Protein AF-A0A2M8BTZ6-F1 (afdb_monomer_lite)

Secondary structure (DSSP, 8-state):
-----GGGGGSSEEEESS-EEEE-TTS-EEEEE-TT-EEEEEEEEE-TT--EEEEEEEEETTEEEEEEEEE-TTPPPSEEESS-TT-EEEEEEE-S-EEEESSTTS-SEEEEEPTTEEEEE-SSS-EEEESSS-TT-TT-EEEEE-TTTTHHHHTT--EEEEE-EEEEEETTEEEEE-SEEEEEEE-

Sequence (187 aa):
TGEVTGDWAQQCVATFTADTKINDVFDEYVFTAKSGQTFLLGEFRTNFEGLESVDLLYMTGAGPLDYPLELAAGASFPFTSNCTKDTSHAVLGVFKTTQVYSDEALKTKLCELPANLAVEASAQGFGYMMAGDNFMDPAAPYRIVFGNVFATECGAATEGFIRSSQVSITPNNFSSVIPIAWFSTPN

Foldseek 3Di:
DQADDDLLQVAKKWQAQAWAFFAAPVRHTQDTDHHRGMFAWFAWDQDPVRKIKIWTFRDDPQATDTTIDIDDHPDDDRTDIPFDRPDKFKKWAQQAFWFFAADQVRDHTQFIDHHGDIFTDDPDDWDKDFDDDDPPDLQTKIKTQQACRVCVTRNRDRITITRWHWDPSDPPDIDTHHSIDMGIHGD

Structure (mmCIF, N/CA/C/O backbone):
data_AF-A0A2M8BTZ6-F1
#
_entry.id   AF-A0A2M8BTZ6-F1
#
loop_
_atom_site.group_PDB
_atom_site.id
_atom_site.type_symbol
_atom_site.label_atom_id
_atom_site.label_alt_id
_atom_site.label_comp_id
_atom_site.label_asym_id
_atom_site.label_entity_id
_atom_site.label_seq_id
_atom_site.pdbx_PDB_ins_code
_atom_site.Cartn_x
_atom_site.Cartn_y
_atom_site.Cartn_z
_atom_site.occupancy
_atom_site.B_iso_or_equiv
_atom_site.auth_seq_id
_atom_site.auth_comp_id
_atom_site.auth_asym_id
_atom_site.auth_atom_id
_atom_site.pdbx_PDB_model_num
ATOM 1 N N . THR A 1 1 ? -12.449 -9.661 -0.474 1.00 67.75 1 THR A N 1
ATOM 2 C CA . THR A 1 1 ? -12.311 -9.075 0.873 1.00 67.75 1 THR A CA 1
ATOM 3 C C . THR A 1 1 ? -11.048 -8.233 0.854 1.00 67.75 1 THR A C 1
ATOM 5 O O . THR A 1 1 ? -10.171 -8.565 0.069 1.00 67.75 1 THR A O 1
ATOM 8 N N . GLY A 1 2 ? -10.978 -7.141 1.622 1.00 76.38 2 GLY A N 1
ATOM 9 C CA . GLY A 1 2 ? -9.789 -6.268 1.690 1.00 76.38 2 GLY A CA 1
ATOM 10 C C . GLY A 1 2 ? -8.726 -6.715 2.691 1.00 76.38 2 GLY A C 1
ATOM 11 O O . GLY A 1 2 ? -7.796 -5.969 2.974 1.00 76.38 2 GLY A O 1
ATOM 12 N N . GLU A 1 3 ? -8.921 -7.900 3.265 1.00 86.19 3 GLU A N 1
ATOM 13 C CA . GLU A 1 3 ? -8.083 -8.474 4.310 1.00 86.19 3 GLU A CA 1
ATOM 14 C C . GLU A 1 3 ? -6.728 -8.919 3.771 1.00 86.19 3 GLU A C 1
ATOM 16 O O . GLU A 1 3 ? -6.591 -9.307 2.606 1.00 86.19 3 GLU A O 1
ATOM 21 N N . VAL A 1 4 ? -5.743 -8.936 4.660 1.00 85.12 4 VAL A N 1
ATOM 22 C CA . VAL A 1 4 ? -4.408 -9.435 4.339 1.00 85.12 4 VAL A CA 1
ATOM 23 C C . VAL A 1 4 ? -4.308 -10.926 4.614 1.00 85.12 4 VAL A C 1
ATOM 25 O O . VAL A 1 4 ? -4.857 -11.451 5.579 1.00 85.12 4 VAL A O 1
ATOM 28 N N . THR A 1 5 ? -3.604 -11.628 3.732 1.00 79.94 5 THR A N 1
ATOM 29 C CA . THR A 1 5 ? -3.359 -13.071 3.825 1.00 79.94 5 THR A CA 1
ATOM 30 C C . THR A 1 5 ? -1.915 -13.369 3.426 1.00 79.94 5 THR A C 1
ATOM 32 O O . THR A 1 5 ? -1.252 -12.529 2.815 1.00 79.94 5 THR A O 1
ATOM 35 N N . GLY A 1 6 ? -1.419 -14.562 3.766 1.00 82.25 6 GLY A N 1
ATOM 36 C CA . GLY A 1 6 ? -0.069 -14.992 3.391 1.00 82.25 6 GLY A CA 1
ATOM 37 C C . GLY A 1 6 ? 1.024 -14.111 4.002 1.00 82.25 6 GLY A C 1
ATOM 38 O O . GLY A 1 6 ? 0.962 -13.785 5.187 1.00 82.25 6 GLY A O 1
ATOM 39 N N . ASP A 1 7 ? 2.010 -13.726 3.190 1.00 80.19 7 ASP A N 1
ATOM 40 C CA . ASP A 1 7 ? 3.210 -13.003 3.639 1.00 80.19 7 ASP A CA 1
ATOM 41 C C . ASP A 1 7 ? 2.894 -11.608 4.205 1.00 80.19 7 ASP A C 1
ATOM 43 O O . ASP A 1 7 ? 3.543 -11.157 5.147 1.00 80.19 7 ASP A O 1
ATOM 47 N N . TRP A 1 8 ? 1.836 -10.951 3.713 1.00 85.06 8 TRP A N 1
ATOM 48 C CA . TRP A 1 8 ? 1.389 -9.653 4.233 1.00 85.06 8 TRP A CA 1
ATOM 49 C C . TRP A 1 8 ? 0.857 -9.730 5.665 1.00 85.06 8 TRP A C 1
ATOM 51 O O . TRP A 1 8 ? 0.934 -8.749 6.394 1.00 85.06 8 TRP A O 1
ATOM 61 N N . ALA A 1 9 ? 0.364 -10.892 6.102 1.00 81.75 9 ALA A N 1
ATOM 62 C CA . ALA A 1 9 ? -0.098 -11.075 7.478 1.00 81.75 9 ALA A CA 1
ATOM 63 C C . ALA A 1 9 ? 1.056 -11.136 8.500 1.00 81.75 9 ALA A C 1
ATOM 65 O O . ALA A 1 9 ? 0.799 -11.102 9.700 1.00 81.75 9 ALA A O 1
ATOM 66 N N . GLN A 1 10 ? 2.310 -11.246 8.039 1.00 81.12 10 GLN A N 1
ATOM 67 C CA . GLN A 1 10 ? 3.506 -11.193 8.891 1.00 81.12 10 GLN A CA 1
ATOM 68 C C . GLN A 1 10 ? 4.037 -9.766 9.085 1.00 81.12 10 GLN A C 1
ATOM 70 O O . GLN A 1 10 ? 4.923 -9.555 9.908 1.00 81.12 10 GLN A O 1
ATOM 75 N N . GLN A 1 11 ? 3.522 -8.803 8.318 1.00 87.88 11 GLN A N 1
ATOM 76 C CA . GLN A 1 11 ? 3.863 -7.389 8.449 1.00 87.88 11 GLN A CA 1
ATOM 77 C C . GLN A 1 11 ? 3.072 -6.749 9.596 1.00 87.88 11 GLN A C 1
ATOM 79 O O . GLN A 1 11 ? 2.390 -7.436 10.367 1.00 87.88 11 GLN A O 1
ATOM 84 N N . CYS A 1 12 ? 3.142 -5.422 9.707 1.00 91.31 12 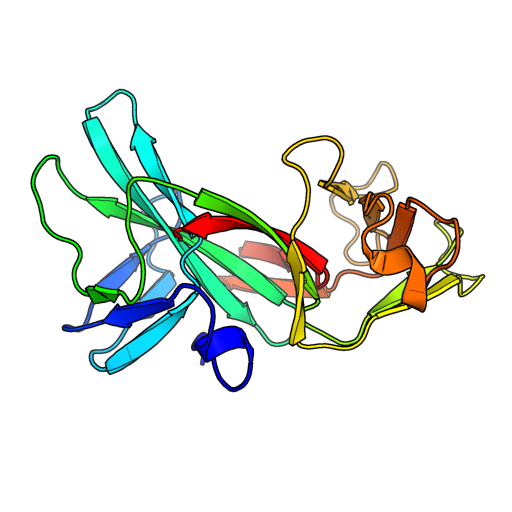CYS A N 1
ATOM 85 C CA . CYS A 1 12 ? 2.333 -4.723 10.682 1.00 91.31 12 CYS A CA 1
ATOM 86 C C . CYS A 1 12 ? 0.849 -4.764 10.326 1.00 91.31 12 CYS A C 1
ATOM 88 O O . CYS A 1 12 ? 0.430 -4.282 9.271 1.00 91.31 12 CYS A O 1
ATOM 90 N N . VAL A 1 13 ? 0.042 -5.322 11.224 1.00 94.19 13 VAL A N 1
ATOM 91 C CA . VAL A 1 13 ? -1.383 -5.522 10.987 1.00 94.19 13 VAL A CA 1
ATOM 92 C C . VAL A 1 13 ? -2.245 -5.102 12.169 1.00 94.19 13 VAL A C 1
ATOM 94 O O . VAL A 1 13 ? -1.825 -5.111 13.327 1.00 94.19 13 VAL A O 1
ATOM 97 N N . ALA A 1 14 ? -3.495 -4.771 11.867 1.00 94.94 14 ALA A N 1
ATOM 98 C CA . ALA A 1 14 ? -4.573 -4.554 12.817 1.00 94.94 14 ALA A CA 1
ATOM 99 C C . ALA A 1 14 ? -5.593 -5.677 12.688 1.00 94.94 14 ALA A C 1
ATOM 101 O O . ALA A 1 14 ? -6.130 -5.893 11.606 1.00 94.94 14 ALA A O 1
ATOM 102 N N . THR A 1 15 ? -5.896 -6.354 13.794 1.00 96.19 15 THR A N 1
ATOM 103 C CA . THR A 1 15 ? -7.011 -7.300 13.890 1.00 96.19 15 THR A CA 1
ATOM 104 C C . THR A 1 15 ? -8.160 -6.645 14.640 1.00 96.19 15 THR A C 1
ATOM 106 O O . THR A 1 15 ? -8.057 -6.367 15.837 1.00 96.19 15 THR A O 1
ATOM 109 N N . PHE A 1 16 ? -9.258 -6.379 13.938 1.00 96.31 16 PHE A N 1
ATOM 110 C CA . PHE A 1 16 ? -10.399 -5.660 14.498 1.00 96.31 16 PHE A CA 1
ATOM 111 C C . PHE A 1 16 ? -11.087 -6.470 15.592 1.00 96.31 16 PHE A C 1
ATOM 113 O O . PHE A 1 16 ? -11.360 -7.658 15.432 1.00 96.31 16 PHE A O 1
ATOM 120 N N . THR A 1 17 ? -11.395 -5.825 16.713 1.00 97.06 17 THR A N 1
ATOM 121 C CA . THR A 1 17 ? -12.070 -6.473 17.848 1.00 97.06 17 THR A CA 1
ATOM 122 C C . THR A 1 17 ? -13.585 -6.300 17.788 1.00 97.06 17 THR A C 1
ATOM 124 O O . THR A 1 17 ? -14.318 -7.102 18.368 1.00 97.06 17 THR A O 1
ATOM 127 N N . ALA A 1 18 ? -14.073 -5.325 17.019 1.00 94.94 18 ALA A N 1
ATOM 128 C CA . ALA A 1 18 ? -15.488 -5.063 16.793 1.00 94.94 18 ALA A CA 1
ATOM 129 C C . ALA A 1 18 ? -15.752 -4.598 15.355 1.00 94.94 18 ALA A C 1
ATOM 131 O O . ALA A 1 18 ? -14.859 -4.076 14.684 1.00 94.94 18 ALA A O 1
ATOM 132 N N . ASP A 1 19 ? -17.001 -4.751 14.912 1.00 96.25 19 ASP A N 1
ATOM 133 C CA . ASP A 1 19 ? -17.452 -4.220 13.629 1.00 96.25 19 ASP A CA 1
ATOM 134 C C . ASP A 1 19 ? -17.295 -2.694 13.620 1.00 96.25 19 ASP A C 1
ATOM 136 O O . ASP A 1 19 ? -17.938 -1.982 14.392 1.00 96.25 19 ASP A O 1
ATOM 140 N N . THR A 1 20 ? -16.428 -2.198 12.742 1.00 95.38 20 THR A N 1
ATOM 141 C CA . THR A 1 20 ? -16.049 -0.789 12.660 1.00 95.38 20 THR A CA 1
ATOM 142 C C . THR A 1 20 ? -16.345 -0.259 11.268 1.00 95.38 20 THR A C 1
ATOM 144 O O . THR A 1 20 ? -15.962 -0.849 10.257 1.00 95.38 20 THR A O 1
ATOM 147 N N . LYS A 1 21 ? -17.056 0.865 11.209 1.00 94.25 21 LYS A N 1
ATOM 148 C CA . LYS 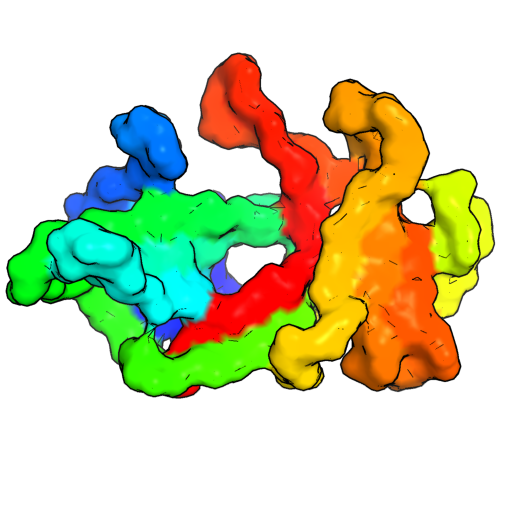A 1 21 ? -17.320 1.580 9.963 1.00 94.25 21 LYS A CA 1
ATOM 149 C C . LYS A 1 21 ? -16.042 2.300 9.527 1.00 94.25 21 LYS A C 1
ATOM 151 O O . LYS A 1 21 ? -15.501 3.071 10.310 1.00 94.25 21 LYS A O 1
ATOM 156 N N . ILE A 1 22 ? -15.595 2.050 8.301 1.00 92.19 22 ILE A N 1
ATOM 157 C CA . ILE A 1 22 ? -14.466 2.744 7.684 1.00 92.19 22 ILE A CA 1
ATOM 158 C C . ILE A 1 22 ? -15.012 3.721 6.649 1.00 92.19 22 ILE A C 1
ATOM 160 O O . ILE A 1 22 ? -15.820 3.346 5.787 1.00 92.19 22 ILE A O 1
ATOM 164 N N . ASN A 1 23 ? -14.575 4.968 6.773 1.00 89.94 23 ASN A N 1
ATOM 165 C CA . ASN A 1 23 ? -14.930 6.053 5.877 1.00 89.94 23 ASN A CA 1
ATOM 166 C C . ASN A 1 23 ? -13.695 6.481 5.069 1.00 89.94 23 ASN A C 1
ATOM 168 O O . ASN A 1 23 ? -12.571 6.105 5.400 1.00 89.94 23 ASN A O 1
ATOM 172 N N . ASP A 1 24 ? -13.903 7.227 3.991 1.00 84.31 24 ASP A N 1
ATOM 173 C CA . ASP A 1 24 ? -12.812 7.868 3.262 1.00 84.31 24 ASP A CA 1
ATOM 174 C C . ASP A 1 24 ? -12.440 9.229 3.878 1.00 84.31 24 ASP A C 1
ATOM 176 O O . ASP A 1 24 ? -12.980 9.653 4.901 1.00 84.31 24 ASP A O 1
ATOM 180 N N . VAL A 1 25 ? -11.507 9.934 3.234 1.00 81.19 25 VAL A N 1
ATOM 181 C CA . VAL A 1 25 ? -11.045 11.272 3.649 1.00 81.19 25 VAL A CA 1
ATOM 182 C C . VAL A 1 25 ? -12.141 12.350 3.621 1.00 81.19 25 VAL A C 1
ATOM 184 O O . VAL A 1 25 ? -11.914 13.455 4.108 1.00 81.19 25 VAL A O 1
ATOM 187 N N . PHE A 1 26 ? -13.311 12.060 3.045 1.00 84.38 26 PHE A N 1
ATOM 188 C CA . PHE A 1 26 ? -14.477 12.943 3.005 1.00 84.38 26 PHE A CA 1
ATOM 189 C C . PHE A 1 26 ? -15.583 12.499 3.977 1.00 84.38 26 PHE A C 1
ATOM 191 O O . PHE A 1 26 ? -16.698 13.015 3.908 1.00 84.38 26 PHE A O 1
ATOM 198 N N . ASP A 1 27 ? -15.276 11.570 4.891 1.00 84.19 27 ASP A N 1
ATOM 199 C CA . ASP A 1 27 ? -16.209 10.956 5.845 1.00 84.19 27 ASP A CA 1
ATOM 200 C C . ASP A 1 27 ? -17.356 10.165 5.173 1.00 84.19 27 ASP A C 1
ATOM 202 O O . ASP A 1 27 ? -18.376 9.832 5.789 1.00 84.19 27 ASP A O 1
ATOM 206 N N . GLU A 1 28 ? -17.193 9.796 3.897 1.00 88.38 28 GLU A N 1
ATOM 207 C CA . GLU A 1 28 ? -18.151 8.943 3.202 1.00 88.38 28 GLU A CA 1
ATOM 208 C C . GLU A 1 28 ? -17.924 7.475 3.557 1.00 88.38 28 GLU A C 1
ATOM 210 O O . GLU A 1 28 ? -16.797 6.993 3.641 1.00 88.38 28 GLU A O 1
ATOM 215 N N . TYR A 1 29 ? -19.013 6.728 3.755 1.00 89.88 29 TYR A N 1
ATOM 216 C CA . TYR A 1 29 ? -18.922 5.298 4.046 1.00 89.88 29 TYR A CA 1
ATOM 217 C C . TYR A 1 29 ? -18.285 4.529 2.889 1.00 89.88 29 TYR A C 1
ATOM 219 O O . TYR A 1 29 ? -18.810 4.555 1.776 1.00 89.88 29 TYR A O 1
ATOM 227 N N . VAL A 1 30 ? -17.252 3.743 3.192 1.00 88.94 30 VAL A N 1
ATOM 228 C CA . VAL A 1 30 ? -16.619 2.848 2.218 1.00 88.94 30 VAL A CA 1
ATOM 229 C C . VAL A 1 30 ? -16.974 1.395 2.513 1.00 88.94 30 VAL A C 1
ATOM 231 O O . VAL A 1 30 ? -17.539 0.701 1.668 1.00 88.94 30 VAL A O 1
ATOM 234 N N . PHE A 1 31 ? -16.647 0.910 3.715 1.00 91.31 31 PHE A N 1
ATOM 235 C CA . PHE A 1 31 ? -16.885 -0.480 4.103 1.00 91.31 31 PHE A CA 1
ATOM 236 C C . PHE A 1 31 ? -16.957 -0.657 5.624 1.00 91.31 31 PHE A C 1
ATOM 238 O O . PHE A 1 31 ? -16.725 0.265 6.402 1.00 91.31 31 PHE A O 1
ATOM 245 N N . THR A 1 32 ? -17.293 -1.870 6.064 1.00 93.75 32 THR A N 1
ATOM 246 C CA . THR A 1 32 ? -17.245 -2.262 7.479 1.00 93.75 32 THR A CA 1
ATOM 247 C C . THR A 1 32 ? -16.136 -3.285 7.686 1.00 93.75 32 THR A C 1
ATOM 249 O O . THR A 1 32 ? -16.207 -4.378 7.119 1.00 93.75 32 THR A O 1
ATOM 252 N N . ALA A 1 33 ? -15.138 -2.941 8.500 1.00 94.69 33 ALA A N 1
ATOM 253 C CA . ALA A 1 33 ? -14.157 -3.883 9.021 1.00 94.69 33 ALA A CA 1
ATOM 254 C C . ALA A 1 33 ? -14.834 -4.718 10.111 1.00 94.69 33 ALA A C 1
ATOM 256 O O . ALA A 1 33 ? -15.221 -4.191 11.152 1.00 94.69 33 ALA A O 1
ATOM 257 N N . LYS A 1 34 ? -15.056 -6.003 9.846 1.00 95.94 34 LYS A N 1
ATOM 258 C CA . LYS A 1 34 ? -15.728 -6.908 10.780 1.00 95.94 34 LYS A CA 1
ATOM 259 C C . LYS A 1 34 ? -14.779 -7.362 11.881 1.00 95.94 34 LYS A C 1
ATOM 261 O O . LYS A 1 34 ? -13.577 -7.495 11.657 1.00 95.94 34 LYS A O 1
ATOM 266 N N . SER A 1 35 ? -15.340 -7.683 13.043 1.00 96.62 35 SER A N 1
ATOM 267 C CA . SER A 1 35 ? -14.591 -8.324 14.126 1.00 96.62 35 SER A CA 1
ATOM 268 C C . SER A 1 35 ? -13.855 -9.577 13.621 1.00 96.62 35 SER A C 1
ATOM 270 O O . SER A 1 35 ? -14.427 -10.411 12.914 1.00 96.62 35 SER A O 1
ATOM 272 N N . GLY A 1 36 ? -12.572 -9.686 13.962 1.00 95.12 36 GLY A N 1
ATOM 273 C CA . GLY A 1 36 ? -11.657 -10.744 13.539 1.00 95.12 36 GLY A CA 1
ATOM 274 C C . GLY A 1 36 ? -10.955 -10.511 12.198 1.00 95.12 36 GLY A C 1
ATOM 275 O O . GLY A 1 36 ? -10.035 -11.262 11.890 1.00 95.12 36 GLY A O 1
ATOM 276 N N . GLN A 1 37 ? -11.340 -9.501 11.407 1.00 95.00 37 GLN A N 1
ATOM 277 C CA . GLN A 1 37 ? -10.652 -9.199 10.149 1.00 95.00 37 GLN A CA 1
ATOM 278 C C . GLN A 1 37 ? -9.317 -8.501 10.397 1.00 95.00 37 GLN A C 1
ATOM 280 O O . GLN A 1 37 ? -9.199 -7.660 11.294 1.00 95.00 37 GLN A O 1
ATOM 285 N N . THR A 1 38 ? -8.339 -8.826 9.553 1.00 94.94 38 THR A N 1
ATOM 286 C CA . THR A 1 38 ? -6.977 -8.307 9.647 1.00 94.94 38 THR A CA 1
ATOM 287 C C . THR A 1 38 ? -6.630 -7.451 8.431 1.00 94.94 38 THR A C 1
ATOM 289 O O . THR A 1 38 ? -6.842 -7.869 7.291 1.00 94.94 38 THR A O 1
ATOM 292 N N . PHE A 1 39 ? -6.069 -6.268 8.674 1.00 94.62 39 PHE A N 1
ATOM 293 C CA . PHE A 1 39 ? -5.653 -5.304 7.651 1.00 94.62 39 PHE A CA 1
ATOM 294 C C . PHE A 1 39 ? -4.217 -4.851 7.904 1.00 94.62 39 PHE A C 1
ATOM 296 O O . PHE A 1 39 ? -3.783 -4.823 9.053 1.00 94.62 39 PHE A O 1
ATOM 303 N N . LEU A 1 40 ? -3.494 -4.492 6.844 1.00 93.25 40 LEU A N 1
ATOM 304 C CA . LEU A 1 40 ? -2.166 -3.889 6.952 1.00 93.25 40 LEU A CA 1
ATOM 305 C C . LEU A 1 40 ? -2.310 -2.485 7.542 1.00 93.25 40 LEU A C 1
ATOM 307 O O . LEU A 1 40 ? -3.214 -1.739 7.154 1.00 93.25 40 LEU A O 1
ATOM 311 N N . LEU A 1 41 ? -1.419 -2.143 8.467 1.00 93.38 41 LEU A N 1
ATOM 312 C CA . LEU A 1 41 ? -1.336 -0.803 9.028 1.00 93.38 41 LEU A CA 1
ATOM 313 C C . LEU A 1 41 ? -0.281 0.013 8.292 1.00 93.38 41 LEU A C 1
ATOM 315 O O . LEU A 1 41 ? 0.863 -0.409 8.136 1.00 93.38 41 LEU A O 1
ATOM 319 N N . GLY A 1 42 ? -0.688 1.201 7.876 1.00 90.00 42 GLY A N 1
ATOM 320 C CA . GLY A 1 42 ? 0.204 2.287 7.538 1.00 90.00 42 GLY A CA 1
ATOM 321 C C . GLY A 1 42 ? 0.577 3.098 8.778 1.00 90.00 42 GLY A C 1
ATOM 322 O O . GLY A 1 42 ? 0.450 2.661 9.924 1.00 90.00 42 GLY A O 1
ATOM 323 N N . GLU A 1 43 ? 1.050 4.311 8.542 1.00 87.25 43 GLU A N 1
ATOM 324 C CA . GLU A 1 43 ? 1.626 5.169 9.567 1.00 87.25 43 GLU A CA 1
ATOM 325 C C . GLU A 1 43 ? 0.583 5.649 10.582 1.00 87.25 43 GLU A C 1
ATOM 327 O O . GLU A 1 43 ? -0.503 6.098 10.212 1.00 87.25 43 GLU A O 1
ATOM 332 N N . PHE A 1 44 ? 0.949 5.630 11.867 1.00 88.94 44 PHE A N 1
ATOM 333 C CA . PHE A 1 44 ? 0.217 6.372 12.886 1.00 88.94 44 PHE A CA 1
ATOM 334 C C . PHE A 1 44 ? 0.599 7.850 12.837 1.00 88.94 44 PHE A C 1
ATOM 336 O O . PHE A 1 44 ? 1.777 8.200 12.900 1.00 88.94 44 PHE A O 1
ATOM 343 N N . ARG A 1 45 ? -0.400 8.728 12.790 1.00 87.75 45 ARG A N 1
ATOM 344 C CA . ARG A 1 45 ? -0.213 10.179 12.777 1.00 87.75 45 ARG A CA 1
ATOM 345 C C . ARG A 1 45 ? -1.025 10.827 13.889 1.00 87.75 45 ARG A C 1
ATOM 347 O O . ARG A 1 45 ? -2.058 10.319 14.318 1.00 87.75 45 ARG A O 1
ATOM 354 N N . THR A 1 46 ? -0.558 11.984 14.336 1.00 86.94 46 THR A N 1
ATOM 355 C CA . THR A 1 46 ? -1.360 12.906 15.140 1.00 86.94 46 THR A CA 1
ATOM 356 C C . THR A 1 46 ? -1.511 14.185 14.338 1.00 86.94 46 THR A C 1
ATOM 358 O O . THR A 1 46 ? -0.511 14.798 13.960 1.00 86.94 46 THR A O 1
ATOM 361 N N . ASN A 1 47 ? -2.747 14.571 14.032 1.00 82.88 47 ASN A N 1
ATOM 362 C CA . ASN A 1 47 ? -2.995 15.796 13.279 1.00 82.88 47 ASN A CA 1
ATOM 363 C C . ASN A 1 47 ? -2.868 17.043 14.183 1.00 82.88 47 ASN A C 1
ATOM 365 O O . ASN A 1 47 ? -2.708 16.946 15.402 1.00 82.88 47 ASN A O 1
ATOM 369 N N . PHE A 1 48 ? -2.942 18.239 13.592 1.00 78.69 48 PHE A N 1
ATOM 370 C CA . PHE A 1 48 ? -2.814 19.504 14.333 1.00 78.69 48 PHE A CA 1
ATOM 371 C C . PHE A 1 48 ? -3.917 19.732 15.381 1.00 78.69 48 PHE A C 1
ATOM 373 O O . PHE A 1 48 ? -3.737 20.544 16.286 1.00 78.69 48 PHE A O 1
ATOM 380 N N . GLU A 1 49 ? -5.038 19.019 15.275 1.00 82.38 49 GLU A N 1
ATOM 381 C CA . GLU A 1 49 ? -6.160 19.061 16.218 1.00 82.38 49 GLU A CA 1
ATOM 382 C C . GLU A 1 49 ? -6.004 18.040 17.359 1.00 82.38 49 GLU A C 1
ATOM 384 O O . GLU A 1 49 ? -6.848 17.962 18.251 1.00 82.38 49 GLU A O 1
ATOM 389 N N . GLY A 1 50 ? -4.912 17.267 17.359 1.00 83.12 50 GLY A N 1
ATOM 390 C CA . GLY A 1 50 ? -4.644 16.227 18.348 1.00 83.12 50 GLY A CA 1
ATOM 391 C C . GLY A 1 50 ? -5.425 14.933 18.116 1.00 83.12 50 GLY A C 1
ATOM 392 O O . GLY A 1 50 ? -5.400 14.064 18.987 1.00 83.12 50 GLY A O 1
ATOM 393 N N . LEU A 1 51 ? -6.111 14.791 16.975 1.00 86.44 51 LEU A N 1
ATOM 394 C CA . LEU A 1 51 ? -6.726 13.524 16.587 1.00 86.44 51 LEU A CA 1
ATOM 395 C C . LEU A 1 51 ? -5.634 12.530 16.218 1.00 86.44 51 LEU A C 1
ATOM 397 O O . LEU A 1 51 ? -4.651 12.877 15.556 1.00 86.44 51 LEU A O 1
ATOM 401 N N . GLU A 1 52 ? -5.824 11.293 16.653 1.00 90.19 52 GLU A N 1
ATOM 402 C CA . GLU A 1 52 ? -4.951 10.191 16.279 1.00 90.19 52 GLU A CA 1
ATOM 403 C C . GLU A 1 52 ? -5.517 9.520 15.038 1.00 90.19 52 GLU A C 1
ATOM 405 O O . GLU A 1 52 ? -6.711 9.236 14.978 1.00 90.19 52 GLU A O 1
ATOM 410 N N . SER A 1 53 ? -4.670 9.246 14.055 1.00 90.56 53 SER A N 1
ATOM 411 C CA . SER A 1 53 ? -5.059 8.520 12.856 1.00 90.56 53 SER A CA 1
ATOM 412 C C . SER A 1 53 ? -4.077 7.405 12.542 1.00 90.56 53 SER A C 1
ATOM 414 O O . SER A 1 53 ? -2.915 7.439 12.949 1.00 90.56 53 SER A O 1
ATOM 416 N N . VAL A 1 54 ? -4.568 6.389 11.845 1.00 91.75 54 VAL A N 1
ATOM 417 C CA . VAL A 1 54 ? -3.748 5.338 11.246 1.00 91.75 54 VAL A CA 1
ATOM 418 C C . VAL A 1 54 ? -4.302 5.013 9.870 1.00 91.75 54 VAL A C 1
ATOM 420 O O . VAL A 1 54 ? -5.518 4.913 9.707 1.00 91.75 54 VAL 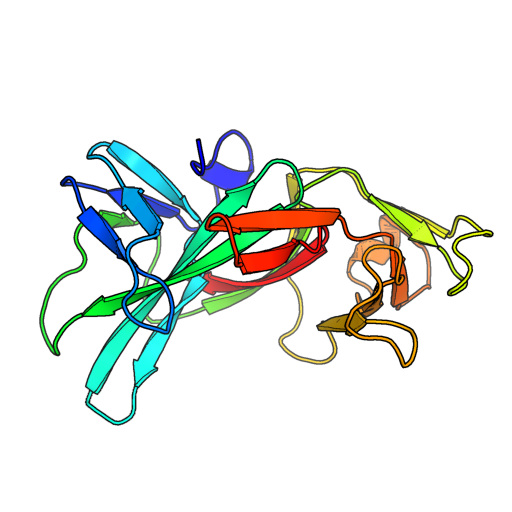A O 1
ATOM 423 N N . ASP A 1 55 ? -3.427 4.848 8.886 1.00 91.94 55 ASP A N 1
ATOM 424 C CA . ASP A 1 55 ? -3.846 4.424 7.552 1.00 91.94 55 ASP A CA 1
ATOM 425 C C . ASP A 1 55 ? -4.102 2.904 7.554 1.00 91.94 55 ASP A C 1
ATOM 427 O O . ASP A 1 55 ? -3.278 2.116 8.016 1.00 91.94 55 ASP A O 1
ATOM 431 N N . LEU A 1 56 ? -5.260 2.469 7.059 1.00 93.44 56 LEU A N 1
ATOM 432 C CA . LEU A 1 56 ? -5.572 1.065 6.796 1.00 93.44 56 LEU A CA 1
ATOM 433 C C . LEU A 1 56 ? -5.341 0.784 5.314 1.00 93.44 56 LEU A C 1
ATOM 435 O O . LEU A 1 56 ? -6.017 1.364 4.464 1.00 93.44 56 LEU A O 1
ATOM 439 N N . LEU A 1 57 ? -4.443 -0.147 4.999 1.00 91.81 57 LEU A N 1
ATOM 440 C CA . LEU A 1 57 ? -4.212 -0.583 3.624 1.00 91.81 57 LEU A CA 1
ATOM 441 C C . LEU A 1 57 ? -5.235 -1.669 3.266 1.00 91.81 57 LEU A C 1
ATOM 443 O O . LEU A 1 57 ? -5.106 -2.837 3.645 1.00 91.81 57 LEU A O 1
ATOM 447 N N . TYR A 1 58 ? -6.270 -1.281 2.526 1.00 90.00 58 TYR A N 1
ATOM 448 C CA . TYR A 1 58 ? -7.294 -2.182 2.012 1.00 90.00 58 TYR A CA 1
ATOM 449 C C . TYR A 1 58 ? -6.804 -2.889 0.750 1.00 90.00 58 TYR A C 1
ATOM 451 O O . TYR A 1 58 ? -6.604 -2.276 -0.300 1.00 90.00 58 TYR A O 1
ATOM 459 N N . MET A 1 59 ? -6.662 -4.209 0.825 1.00 87.38 59 MET A N 1
ATOM 460 C CA . MET A 1 59 ? -6.105 -5.006 -0.262 1.00 87.38 59 MET A CA 1
ATOM 461 C C . MET A 1 59 ? -7.108 -5.231 -1.397 1.00 87.38 59 MET A C 1
ATOM 463 O O . MET A 1 59 ? -8.116 -5.920 -1.242 1.00 87.38 59 MET A O 1
ATOM 467 N N . THR A 1 60 ? -6.811 -4.711 -2.586 1.00 85.06 60 THR A N 1
ATOM 468 C CA . THR A 1 60 ? -7.544 -5.049 -3.815 1.00 85.06 60 THR A CA 1
ATOM 469 C C . THR A 1 60 ? -6.732 -6.013 -4.681 1.00 85.06 60 THR A C 1
ATOM 471 O O . THR A 1 60 ? -5.525 -6.169 -4.512 1.00 85.06 60 THR A O 1
ATOM 474 N N . GLY A 1 61 ? -7.366 -6.624 -5.688 1.00 78.12 61 GLY A N 1
ATOM 475 C CA . GLY A 1 61 ? -6.654 -7.451 -6.673 1.00 78.12 61 GLY A CA 1
ATOM 476 C C . GLY A 1 61 ? -5.662 -6.679 -7.561 1.00 78.12 61 GLY A C 1
ATOM 477 O O . GLY A 1 61 ? -4.941 -7.299 -8.345 1.00 78.12 61 GLY A O 1
ATOM 478 N N . ALA A 1 62 ? -5.644 -5.345 -7.484 1.00 79.44 62 ALA A N 1
ATOM 479 C CA . ALA A 1 62 ? -4.713 -4.484 -8.207 1.00 79.44 62 ALA A CA 1
ATOM 480 C C . ALA A 1 62 ? -3.604 -3.892 -7.316 1.00 79.44 62 ALA A C 1
ATOM 482 O O . ALA A 1 62 ? -2.604 -3.436 -7.859 1.00 79.44 62 ALA A O 1
ATOM 483 N N . GLY A 1 63 ? -3.758 -3.926 -5.987 1.00 83.06 63 GLY A N 1
ATOM 484 C CA . GLY A 1 63 ? -2.887 -3.262 -5.007 1.00 83.06 63 GLY A CA 1
ATOM 485 C C . GLY A 1 63 ? -3.684 -2.641 -3.848 1.00 83.06 63 GLY A C 1
ATOM 486 O O . GLY A 1 63 ? -4.908 -2.821 -3.792 1.00 83.06 63 GLY A O 1
ATOM 487 N N . PRO A 1 64 ? -3.026 -1.953 -2.904 1.00 88.25 64 PRO A N 1
ATOM 488 C CA . PRO A 1 64 ? -3.677 -1.397 -1.728 1.00 88.25 64 PRO A CA 1
ATOM 489 C C . PRO A 1 64 ? -4.397 -0.084 -2.050 1.00 88.25 64 PRO A C 1
ATOM 491 O O . PRO A 1 64 ? -4.014 0.657 -2.957 1.00 88.25 64 PRO A O 1
ATOM 494 N N . LEU A 1 65 ? -5.441 0.193 -1.278 1.00 88.31 65 LEU A N 1
ATOM 495 C CA . LEU A 1 65 ? -6.046 1.511 -1.136 1.00 88.31 65 LEU A CA 1
ATOM 496 C C . LEU A 1 65 ? -5.899 1.954 0.315 1.00 88.31 65 LEU A C 1
ATOM 498 O O . LEU A 1 65 ? -6.201 1.173 1.216 1.00 88.31 65 LEU A O 1
ATOM 502 N N . ASP A 1 66 ? -5.487 3.197 0.522 1.00 89.31 66 ASP A N 1
ATOM 503 C CA . ASP A 1 66 ? -5.296 3.751 1.858 1.00 89.31 66 ASP A CA 1
ATOM 504 C C . ASP A 1 66 ? -6.600 4.375 2.360 1.00 89.31 66 ASP A C 1
ATOM 506 O O . ASP A 1 66 ? -7.189 5.233 1.695 1.00 89.31 66 ASP A O 1
ATOM 510 N N . TYR A 1 67 ? -7.049 3.948 3.539 1.00 90.69 67 TYR A N 1
ATOM 511 C CA . TYR A 1 67 ? -8.197 4.532 4.228 1.00 90.69 67 TYR A CA 1
ATOM 512 C C . TYR A 1 67 ? -7.803 4.956 5.640 1.00 90.69 67 TYR A C 1
ATOM 514 O O . TYR A 1 67 ? -7.461 4.088 6.447 1.00 90.69 67 TYR A O 1
ATOM 522 N N . PRO A 1 68 ? -7.866 6.253 5.977 1.00 90.56 68 PRO A N 1
ATOM 523 C CA . PRO A 1 68 ? -7.547 6.694 7.322 1.00 90.56 68 PRO A CA 1
ATOM 524 C C . PRO A 1 68 ? -8.627 6.232 8.303 1.00 90.56 68 PRO A C 1
ATOM 526 O O . PRO A 1 68 ? -9.827 6.340 8.047 1.00 90.56 68 PRO A O 1
ATOM 529 N N . LEU A 1 69 ? -8.198 5.753 9.464 1.00 91.69 69 LEU A N 1
ATOM 530 C CA . LEU A 1 69 ? -9.047 5.568 10.630 1.00 91.69 69 LEU A CA 1
ATOM 531 C C . LEU A 1 69 ? -8.675 6.624 11.665 1.00 91.69 69 LEU A C 1
ATOM 533 O O . LEU A 1 69 ? -7.651 6.504 12.338 1.00 91.69 69 LEU A O 1
ATOM 537 N N . GLU A 1 70 ? -9.507 7.654 11.777 1.00 90.69 70 GLU A N 1
ATOM 538 C CA . GLU A 1 70 ? -9.313 8.756 12.717 1.00 90.69 70 GLU A CA 1
ATOM 539 C C . GLU A 1 70 ? -10.081 8.533 14.022 1.00 90.69 70 GLU A C 1
ATOM 541 O O . GLU A 1 70 ? -11.199 8.013 14.043 1.00 90.69 70 GLU A O 1
ATOM 546 N N . LEU A 1 71 ? -9.478 8.963 15.126 1.00 88.06 71 LEU A N 1
ATOM 547 C CA . LEU A 1 71 ? -10.028 8.871 16.466 1.00 88.06 71 LEU A CA 1
ATOM 548 C C . LEU A 1 71 ? -9.896 10.195 17.208 1.00 88.06 71 LEU A C 1
ATOM 550 O O . LEU A 1 71 ? -8.905 10.917 17.095 1.00 88.06 71 LEU A O 1
ATOM 554 N N . ALA A 1 72 ? -10.889 10.459 18.055 1.00 86.12 72 ALA A N 1
ATOM 555 C CA . ALA A 1 72 ? -10.807 11.522 19.043 1.00 86.12 72 ALA A CA 1
ATOM 556 C C . ALA A 1 72 ? -9.584 11.333 19.956 1.00 86.12 72 ALA A C 1
ATOM 558 O O . ALA A 1 72 ? -9.221 10.207 20.306 1.00 86.12 72 ALA A O 1
ATOM 559 N N . ALA A 1 73 ? -8.988 12.445 20.391 1.00 82.31 73 ALA A N 1
ATOM 560 C CA . ALA A 1 73 ? -7.838 12.431 21.289 1.00 82.31 73 ALA A CA 1
ATOM 561 C C . ALA A 1 73 ? -8.113 11.579 22.546 1.00 82.31 73 ALA A C 1
ATOM 563 O O . ALA A 1 73 ? -9.092 11.799 23.264 1.00 82.31 73 ALA A O 1
ATOM 564 N N . GLY A 1 74 ? -7.240 10.604 22.813 1.00 80.88 74 GLY A N 1
ATOM 565 C CA . GLY A 1 74 ? -7.340 9.702 23.966 1.00 80.88 74 GLY A CA 1
ATOM 566 C C . GLY A 1 74 ? -8.316 8.530 23.808 1.00 80.88 74 GLY A C 1
ATOM 567 O O . GLY A 1 74 ? -8.442 7.729 24.737 1.00 80.88 74 GLY A O 1
ATOM 568 N N . ALA A 1 75 ? -8.993 8.392 22.664 1.00 89.19 75 ALA A N 1
ATOM 569 C CA . ALA A 1 75 ? -9.733 7.176 22.344 1.00 89.19 75 ALA A CA 1
ATOM 570 C C . ALA A 1 75 ? -8.773 6.031 21.974 1.00 89.19 75 ALA A C 1
ATOM 572 O O . ALA A 1 75 ? -7.646 6.249 21.538 1.00 89.19 75 ALA A O 1
ATOM 573 N N . SER A 1 76 ? -9.216 4.789 22.168 1.00 90.62 76 SER A N 1
ATOM 574 C CA . SER A 1 76 ? -8.451 3.599 21.779 1.00 90.62 76 SER A CA 1
ATOM 575 C C . SER A 1 76 ? -8.900 3.085 20.416 1.00 90.62 76 SER A C 1
ATOM 577 O O . SER A 1 76 ? -10.095 3.092 20.115 1.00 90.62 76 SER A O 1
ATOM 579 N N . PHE A 1 77 ? -7.953 2.585 19.622 1.00 92.25 77 PHE A N 1
ATOM 580 C CA . PHE A 1 77 ? -8.264 1.938 18.350 1.00 92.25 77 PHE A CA 1
ATOM 581 C C . PHE A 1 77 ? -9.115 0.670 18.538 1.00 92.25 77 PHE A C 1
ATOM 583 O O . PHE A 1 77 ? -8.891 -0.087 19.486 1.00 92.25 77 PHE A O 1
ATOM 590 N N . PRO A 1 78 ? -10.083 0.400 17.637 1.00 95.00 78 PRO A N 1
ATOM 591 C CA . PRO A 1 78 ? -10.984 -0.753 17.717 1.00 95.00 78 PRO A CA 1
ATOM 592 C C . PRO A 1 78 ? -10.339 -2.051 17.191 1.00 95.00 78 PRO A C 1
ATOM 594 O O . PRO A 1 78 ? -11.001 -2.911 16.607 1.00 95.00 78 PRO A O 1
ATOM 597 N N . PHE A 1 79 ? -9.030 -2.204 17.382 1.00 95.62 79 PHE A N 1
ATOM 598 C CA . PHE A 1 79 ? -8.253 -3.354 16.940 1.00 95.62 79 PHE A CA 1
ATOM 599 C C . PHE A 1 79 ? -7.119 -3.658 17.921 1.00 95.62 79 PHE A C 1
ATOM 601 O O . PHE A 1 79 ? -6.689 -2.802 18.691 1.00 95.62 79 PHE A O 1
ATOM 608 N N . THR A 1 80 ? -6.605 -4.882 17.869 1.00 95.44 80 THR A N 1
ATOM 609 C CA . THR A 1 80 ? -5.275 -5.209 18.393 1.00 95.44 80 THR A CA 1
ATOM 610 C C . THR A 1 80 ? -4.257 -5.162 17.260 1.00 95.44 80 THR A C 1
ATOM 612 O O . THR A 1 80 ? -4.605 -5.401 16.105 1.00 95.44 80 THR A O 1
ATOM 615 N N . SER A 1 81 ? -2.999 -4.857 17.570 1.00 93.56 81 SER A N 1
ATOM 616 C CA . SER A 1 81 ? -1.911 -4.872 16.589 1.00 93.56 81 SER A CA 1
ATOM 617 C C . SER A 1 81 ? -0.698 -5.623 17.127 1.00 93.56 81 SER A C 1
ATOM 619 O O . SER A 1 81 ? -0.500 -5.703 18.340 1.00 93.56 81 SER A O 1
ATOM 621 N N . ASN A 1 82 ? 0.090 -6.193 16.218 1.00 91.81 82 ASN A N 1
ATOM 622 C CA . ASN A 1 82 ? 1.393 -6.791 16.500 1.00 91.81 82 ASN A CA 1
ATOM 623 C C . ASN A 1 82 ? 2.539 -5.762 16.535 1.00 91.81 82 ASN A C 1
ATOM 625 O O . ASN A 1 82 ? 3.684 -6.177 16.688 1.00 91.81 82 ASN A O 1
ATOM 629 N N . CYS A 1 83 ? 2.240 -4.463 16.423 1.00 89.69 83 CYS A N 1
ATOM 630 C CA . CYS A 1 83 ? 3.232 -3.401 16.257 1.00 89.69 83 CYS A CA 1
ATOM 631 C C . CYS A 1 83 ? 3.140 -2.323 17.333 1.00 89.69 83 CYS A C 1
ATOM 633 O O . CYS A 1 83 ? 2.146 -2.182 18.052 1.00 89.69 83 CYS A O 1
ATOM 635 N N . THR A 1 84 ? 4.179 -1.503 17.380 1.00 84.94 84 THR A N 1
ATOM 636 C CA . THR A 1 84 ? 4.363 -0.375 18.276 1.00 84.94 84 THR A CA 1
ATOM 637 C C . THR A 1 84 ? 4.138 0.925 17.516 1.00 84.94 84 THR A C 1
ATOM 639 O O . THR A 1 84 ? 4.797 1.212 16.521 1.00 84.94 84 THR A O 1
ATOM 642 N N . LYS A 1 85 ? 3.221 1.748 18.025 1.00 81.00 85 LYS A N 1
ATOM 643 C CA . LYS A 1 85 ? 2.794 3.008 17.405 1.00 81.00 85 LYS A CA 1
ATOM 644 C C . LYS A 1 85 ? 3.909 4.052 17.238 1.00 81.00 85 LYS A C 1
ATOM 646 O O . LYS A 1 85 ? 3.838 4.875 16.333 1.00 81.00 85 LYS A O 1
ATOM 651 N N . ASP A 1 86 ? 4.920 4.029 18.102 1.00 79.00 86 ASP A N 1
ATOM 652 C CA . ASP A 1 86 ? 5.858 5.150 18.264 1.00 79.00 86 ASP A CA 1
ATOM 653 C C . ASP A 1 86 ? 7.005 5.174 17.245 1.00 79.00 86 ASP A C 1
ATOM 655 O O . ASP A 1 86 ? 7.792 6.121 17.211 1.00 79.00 86 ASP A O 1
ATOM 659 N N . THR A 1 87 ? 7.132 4.135 16.421 1.00 81.88 87 THR A N 1
ATOM 660 C CA . THR A 1 87 ? 8.205 4.034 15.431 1.00 81.88 87 THR A CA 1
ATOM 661 C C . THR A 1 87 ? 7.693 3.391 14.157 1.00 81.88 87 THR A C 1
ATOM 663 O O . THR A 1 87 ? 7.055 2.342 14.224 1.00 81.88 87 THR A O 1
ATOM 666 N N . SER A 1 88 ? 8.023 3.989 13.017 1.00 86.81 88 SER A N 1
ATOM 667 C CA . SER A 1 88 ? 7.698 3.476 11.691 1.00 86.81 88 SER A CA 1
ATOM 668 C C . SER A 1 88 ? 8.943 3.318 10.822 1.00 86.81 88 SER A C 1
ATOM 670 O O . SER A 1 88 ? 9.971 3.968 11.042 1.00 86.81 88 SER A O 1
ATOM 672 N N . HIS A 1 89 ? 8.845 2.439 9.832 1.00 85.94 89 HIS A N 1
ATOM 673 C CA . HIS A 1 89 ? 9.833 2.243 8.781 1.00 85.94 89 HIS A CA 1
ATOM 674 C C . HIS A 1 89 ? 9.153 2.280 7.412 1.00 85.94 89 HIS A C 1
ATOM 676 O O . HIS A 1 89 ? 7.951 2.050 7.274 1.00 85.94 89 HIS A O 1
ATOM 682 N N . ALA A 1 90 ? 9.925 2.638 6.391 1.00 88.44 90 ALA A N 1
ATOM 683 C CA . ALA A 1 90 ? 9.430 2.754 5.031 1.00 88.44 90 ALA A CA 1
ATOM 684 C C . ALA A 1 90 ? 9.567 1.414 4.309 1.00 88.44 90 ALA A C 1
ATOM 686 O O . ALA A 1 90 ? 10.641 0.823 4.287 1.00 88.44 90 ALA A O 1
ATOM 687 N N . VAL A 1 91 ? 8.503 0.977 3.646 1.00 88.56 91 VAL A N 1
ATOM 688 C CA . VAL A 1 91 ? 8.470 -0.263 2.872 1.00 88.56 91 VAL A CA 1
ATOM 689 C C . VAL A 1 91 ? 8.051 0.047 1.445 1.00 88.56 91 VAL A C 1
ATOM 691 O O . VAL A 1 91 ? 7.134 0.832 1.199 1.00 88.56 91 VAL A O 1
ATOM 694 N N . LEU A 1 92 ? 8.717 -0.593 0.487 1.00 90.38 92 LEU A N 1
ATOM 695 C CA . LEU A 1 92 ? 8.237 -0.693 -0.883 1.00 90.38 92 LEU A CA 1
ATOM 696 C C . LEU A 1 92 ? 7.623 -2.080 -1.084 1.00 90.38 92 LEU A C 1
ATOM 698 O O . LEU A 1 92 ? 8.326 -3.093 -1.092 1.00 90.38 92 LEU A O 1
ATOM 702 N N . GLY A 1 93 ? 6.298 -2.115 -1.209 1.00 90.44 93 GLY A N 1
ATOM 703 C CA . GLY A 1 93 ? 5.527 -3.341 -1.361 1.00 90.44 93 GLY A CA 1
ATOM 704 C C . GLY A 1 93 ? 5.107 -3.598 -2.801 1.00 90.44 93 GLY A C 1
ATOM 705 O O . GLY A 1 93 ? 4.592 -2.701 -3.465 1.00 90.44 93 GLY A O 1
ATOM 706 N N . VAL A 1 94 ? 5.281 -4.831 -3.274 1.00 92.00 94 VAL A N 1
ATOM 707 C CA . VAL A 1 94 ? 4.796 -5.324 -4.569 1.00 92.00 94 VAL A CA 1
ATOM 708 C C . VAL A 1 94 ? 3.593 -6.222 -4.316 1.00 92.00 94 VAL A C 1
ATOM 710 O O . VAL A 1 94 ? 3.714 -7.387 -3.954 1.00 92.00 94 VAL A O 1
ATOM 713 N N . PHE A 1 95 ? 2.397 -5.690 -4.508 1.00 89.88 95 PHE A N 1
ATOM 714 C CA . PHE A 1 95 ? 1.147 -6.355 -4.131 1.00 89.88 95 PHE A CA 1
ATOM 715 C C . PHE A 1 95 ? 0.603 -7.279 -5.219 1.00 89.88 95 PHE A C 1
ATOM 717 O O . PHE A 1 95 ? -0.215 -8.160 -4.965 1.00 89.88 95 PHE A O 1
ATOM 724 N N . LYS A 1 96 ? 1.085 -7.095 -6.445 1.00 90.06 96 LYS A N 1
ATOM 725 C CA . LYS A 1 96 ? 0.774 -7.930 -7.598 1.00 90.06 96 LYS A CA 1
ATOM 726 C C . LYS A 1 96 ? 2.025 -8.091 -8.441 1.00 90.06 96 LYS A C 1
ATOM 728 O O . LYS A 1 96 ? 2.792 -7.142 -8.583 1.00 90.06 96 LYS A O 1
ATOM 733 N N . THR A 1 97 ? 2.192 -9.262 -9.054 1.00 93.12 97 THR A N 1
ATOM 734 C CA . THR A 1 97 ? 3.286 -9.494 -9.997 1.00 93.12 97 THR A CA 1
ATOM 735 C C . THR A 1 97 ? 3.232 -8.436 -11.088 1.00 93.12 97 THR A C 1
ATOM 737 O O . THR A 1 97 ? 2.233 -8.323 -11.805 1.00 93.12 97 THR A O 1
ATOM 740 N N . THR A 1 98 ? 4.292 -7.640 -11.180 1.00 94.56 98 THR A N 1
ATOM 741 C CA . THR A 1 98 ? 4.303 -6.412 -11.972 1.00 94.56 98 THR A CA 1
ATOM 742 C C . THR A 1 98 ? 5.475 -6.421 -12.930 1.00 94.56 98 THR A C 1
ATOM 744 O O . THR A 1 98 ? 6.622 -6.630 -12.545 1.00 94.56 98 THR A O 1
ATOM 747 N N . GLN A 1 99 ? 5.178 -6.169 -14.202 1.00 96.88 99 GLN A N 1
ATOM 748 C CA . GLN A 1 99 ? 6.202 -5.934 -15.209 1.00 96.88 99 GLN A CA 1
ATOM 749 C C . GLN A 1 99 ? 6.603 -4.467 -15.174 1.00 96.88 99 GLN A C 1
ATOM 751 O O . GLN A 1 99 ? 5.748 -3.586 -15.290 1.00 96.88 99 GLN A O 1
ATOM 756 N N . VAL A 1 100 ? 7.902 -4.233 -15.039 1.00 96.44 100 VAL A N 1
ATOM 757 C CA . VAL A 1 100 ? 8.498 -2.902 -15.083 1.00 96.44 100 VAL A CA 1
ATOM 758 C C . VAL A 1 100 ? 9.148 -2.724 -16.445 1.00 96.44 100 VAL A C 1
ATOM 760 O O . VAL A 1 100 ? 9.799 -3.634 -16.962 1.00 96.44 100 VAL A O 1
ATOM 763 N N . TYR A 1 101 ? 8.972 -1.548 -17.024 1.00 97.56 101 TYR A N 1
ATOM 764 C CA . TYR A 1 101 ? 9.454 -1.173 -18.343 1.00 97.56 101 TYR A CA 1
ATOM 765 C C . TYR A 1 101 ? 10.460 -0.030 -18.233 1.00 97.56 101 TYR A C 1
ATOM 767 O O . TYR A 1 101 ? 10.368 0.794 -17.327 1.00 97.56 101 TYR A O 1
ATOM 775 N N . SER A 1 102 ? 11.421 0.043 -19.151 1.00 96.75 102 SER A N 1
ATOM 776 C CA . SER A 1 102 ? 12.403 1.138 -19.174 1.00 96.75 102 SER A CA 1
ATOM 777 C C . SER A 1 102 ? 11.906 2.386 -19.909 1.00 96.75 102 SER A C 1
ATOM 779 O O . SER A 1 102 ? 12.578 3.412 -19.890 1.00 96.75 102 SER A O 1
ATOM 781 N N . ASP A 1 103 ? 10.763 2.298 -20.592 1.00 94.94 103 ASP A N 1
ATOM 782 C CA . ASP A 1 103 ? 10.180 3.383 -21.377 1.00 94.94 103 ASP A CA 1
ATOM 783 C C . ASP A 1 103 ? 8.701 3.598 -21.051 1.00 94.94 103 ASP A C 1
ATOM 785 O O . ASP A 1 103 ? 7.964 2.656 -20.754 1.00 94.94 103 ASP A O 1
ATOM 789 N N . GLU A 1 104 ? 8.270 4.853 -21.164 1.00 93.06 104 GLU A N 1
ATOM 790 C CA . GLU A 1 104 ? 6.892 5.283 -20.919 1.00 93.06 104 GLU A CA 1
ATOM 791 C C . GLU A 1 104 ? 5.887 4.588 -21.849 1.00 93.06 104 GLU A C 1
ATOM 793 O O . GLU A 1 104 ? 4.770 4.288 -21.447 1.00 93.06 104 GLU A O 1
ATOM 798 N N . ALA A 1 105 ? 6.287 4.228 -23.072 1.00 91.94 105 ALA A N 1
ATOM 799 C CA . ALA A 1 105 ? 5.412 3.519 -24.003 1.00 91.94 105 ALA A CA 1
ATOM 800 C C . ALA A 1 105 ? 5.178 2.040 -23.625 1.00 91.94 105 ALA A C 1
ATOM 802 O O . ALA A 1 105 ? 4.434 1.350 -24.329 1.00 91.94 105 ALA A O 1
ATOM 803 N N . LEU A 1 106 ? 5.788 1.562 -22.532 1.00 93.69 106 LEU A N 1
ATOM 804 C CA . LEU A 1 106 ? 5.685 0.203 -22.005 1.00 93.69 106 LEU A CA 1
ATOM 805 C C . LEU A 1 106 ? 6.076 -0.867 -23.039 1.00 93.69 106 LEU A C 1
ATOM 807 O O . LEU A 1 106 ? 5.401 -1.889 -23.175 1.00 93.69 106 LEU A O 1
ATOM 811 N N . LYS A 1 107 ? 7.149 -0.629 -23.808 1.00 95.75 107 LYS A N 1
ATOM 812 C CA . LYS A 1 107 ? 7.592 -1.550 -24.874 1.00 95.75 107 LYS A CA 1
ATOM 813 C C . LYS A 1 107 ? 8.765 -2.431 -24.472 1.00 95.75 107 LYS A C 1
ATOM 815 O O . LYS A 1 107 ? 8.811 -3.600 -24.851 1.00 95.75 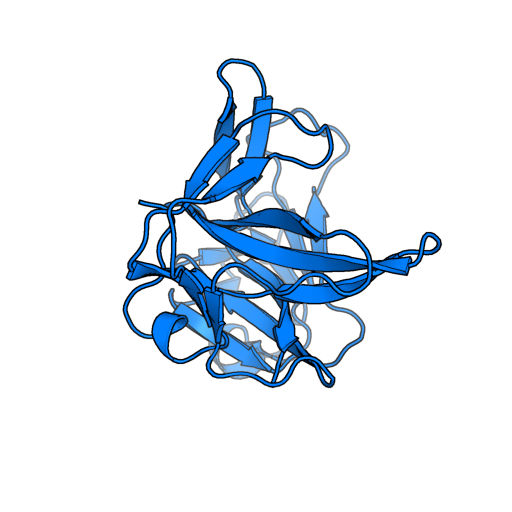107 LYS A O 1
ATOM 820 N N . THR A 1 108 ? 9.710 -1.888 -23.718 1.00 97.38 108 THR A N 1
ATOM 821 C CA . THR A 1 108 ? 10.954 -2.566 -23.355 1.00 97.38 108 THR A CA 1
ATOM 822 C C . THR A 1 108 ? 10.864 -3.030 -21.912 1.00 97.38 108 THR A C 1
ATOM 824 O O . THR A 1 108 ? 10.966 -2.225 -20.986 1.00 97.38 108 THR A O 1
ATOM 827 N N . LYS A 1 109 ? 10.640 -4.334 -21.708 1.00 97.56 109 LYS A N 1
ATOM 828 C CA . LYS A 1 109 ? 10.625 -4.924 -20.364 1.00 97.56 109 LYS A CA 1
ATOM 829 C C . LYS A 1 109 ? 12.004 -4.751 -19.724 1.00 97.56 109 LYS A C 1
ATOM 831 O O . LYS A 1 109 ? 13.000 -5.205 -20.280 1.00 97.56 109 LYS A O 1
ATOM 836 N N . LEU A 1 110 ? 12.026 -4.127 -18.552 1.00 97.19 110 LEU A N 1
ATOM 837 C CA . LEU A 1 110 ? 13.204 -3.970 -17.708 1.00 97.19 110 LEU A CA 1
ATOM 838 C C . LEU A 1 110 ? 13.364 -5.184 -16.787 1.00 97.19 110 LEU A C 1
ATOM 840 O O . LEU A 1 110 ? 14.406 -5.831 -16.782 1.00 97.19 110 LEU A O 1
ATOM 844 N N . CYS A 1 111 ? 12.312 -5.512 -16.040 1.00 97.75 111 CYS A N 1
ATOM 845 C CA . CYS A 1 111 ? 12.291 -6.602 -15.067 1.00 97.75 111 CYS A CA 1
ATOM 846 C C . CYS A 1 111 ? 10.851 -7.038 -14.761 1.00 97.75 111 CYS A C 1
ATOM 848 O O . CYS A 1 111 ? 9.876 -6.496 -15.293 1.00 97.75 111 CYS A O 1
ATOM 850 N N . GLU A 1 112 ? 10.713 -8.058 -13.920 1.00 97.25 112 GLU A N 1
ATOM 851 C CA . GLU A 1 112 ? 9.440 -8.477 -13.340 1.00 97.25 112 GLU A CA 1
ATOM 852 C C . GLU A 1 112 ? 9.604 -8.610 -11.835 1.00 97.25 112 GLU A C 1
ATOM 854 O O . GLU A 1 112 ? 10.504 -9.308 -11.374 1.00 97.25 112 GLU A O 1
ATOM 859 N N . LEU A 1 113 ? 8.737 -7.933 -11.091 1.00 95.12 113 LEU A N 1
ATOM 860 C CA . LEU A 1 113 ? 8.717 -7.983 -9.640 1.00 95.12 113 LEU A CA 1
ATOM 861 C 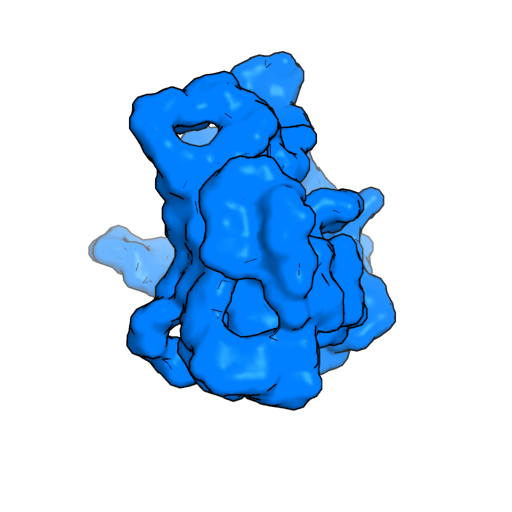C . LEU A 1 113 ? 7.636 -8.969 -9.190 1.00 95.12 113 LEU A C 1
ATOM 863 O O . LEU A 1 113 ? 6.484 -8.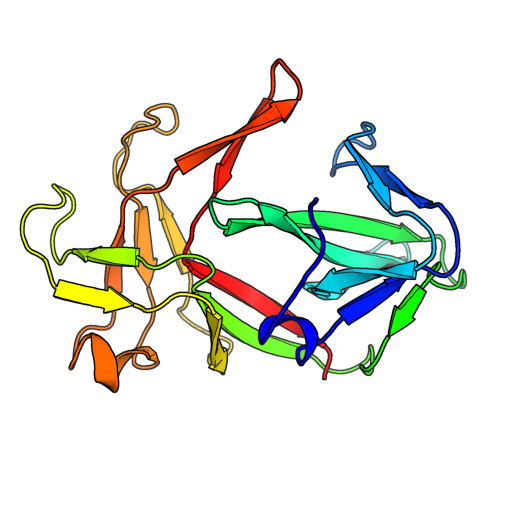827 -9.622 1.00 95.12 113 LEU A O 1
ATOM 867 N N . PRO A 1 114 ? 7.970 -9.969 -8.357 1.00 92.88 114 PRO A N 1
ATOM 868 C CA . PRO A 1 114 ? 6.995 -10.930 -7.860 1.00 92.88 114 PRO A CA 1
ATOM 869 C C . PRO A 1 114 ? 6.016 -10.273 -6.878 1.00 92.88 114 PRO A C 1
ATOM 871 O O . PRO A 1 114 ? 6.380 -9.363 -6.136 1.00 92.88 114 PRO A O 1
ATOM 874 N N . ALA A 1 115 ? 4.768 -10.751 -6.860 1.00 90.44 115 ALA A N 1
ATOM 875 C CA . ALA A 1 115 ? 3.806 -10.372 -5.827 1.00 90.44 115 ALA A CA 1
ATOM 876 C C . ALA A 1 115 ? 4.303 -10.757 -4.423 1.00 90.44 115 ALA A C 1
ATOM 878 O O . ALA A 1 115 ? 5.057 -11.716 -4.268 1.00 90.44 115 ALA A O 1
ATOM 879 N N . ASN A 1 116 ? 3.784 -10.059 -3.414 1.00 86.94 116 ASN A N 1
ATOM 880 C CA . ASN A 1 116 ? 4.065 -10.237 -1.988 1.00 86.94 116 ASN A CA 1
ATOM 881 C C . ASN A 1 116 ? 5.510 -9.938 -1.574 1.00 86.94 116 ASN A C 1
ATOM 883 O O . ASN A 1 116 ? 5.940 -10.325 -0.490 1.00 86.94 116 ASN A O 1
ATOM 887 N N . LEU A 1 117 ? 6.257 -9.222 -2.414 1.00 89.25 117 LEU A N 1
ATOM 888 C CA . LEU A 1 117 ? 7.568 -8.718 -2.041 1.00 89.25 117 LEU A CA 1
ATOM 889 C C . LEU A 1 117 ? 7.395 -7.457 -1.185 1.00 89.25 117 LEU A C 1
ATOM 891 O O . LEU A 1 117 ? 6.732 -6.512 -1.606 1.00 89.25 117 LEU A O 1
ATOM 895 N N . ALA A 1 118 ? 8.011 -7.434 -0.009 1.00 88.50 118 ALA A N 1
ATOM 896 C CA . ALA A 1 118 ? 8.111 -6.259 0.847 1.00 88.50 118 ALA A CA 1
ATOM 897 C C . ALA A 1 118 ? 9.592 -6.003 1.117 1.00 88.50 118 ALA A C 1
ATOM 899 O O . ALA A 1 118 ? 10.291 -6.890 1.612 1.00 88.50 118 ALA A O 1
ATOM 900 N N . VAL A 1 119 ? 10.082 -4.821 0.748 1.00 88.56 119 VAL A N 1
ATOM 901 C CA . VAL A 1 119 ? 11.490 -4.459 0.934 1.00 88.56 119 VAL A CA 1
ATOM 902 C C . VAL A 1 119 ? 11.577 -3.163 1.715 1.00 88.56 119 VAL A C 1
ATOM 904 O O . VAL A 1 119 ? 10.930 -2.178 1.361 1.00 88.56 119 VAL A O 1
ATOM 907 N N . GLU A 1 120 ? 12.407 -3.173 2.753 1.00 87.81 120 GLU A N 1
ATOM 908 C CA . GLU A 1 120 ? 12.800 -1.973 3.487 1.00 87.81 120 GLU A CA 1
ATOM 909 C C . GLU A 1 120 ? 13.359 -0.926 2.523 1.00 87.81 120 GLU A C 1
ATOM 911 O O . GLU A 1 120 ? 14.322 -1.165 1.787 1.00 87.81 120 GLU A O 1
ATOM 916 N N . ALA A 1 121 ? 12.747 0.247 2.537 1.00 81.81 121 ALA A N 1
ATOM 917 C CA . ALA A 1 121 ? 13.137 1.398 1.753 1.00 81.81 121 ALA A CA 1
ATOM 918 C C . ALA A 1 121 ? 13.746 2.456 2.678 1.00 81.81 121 ALA A C 1
ATOM 920 O O . ALA A 1 121 ? 13.350 2.619 3.831 1.00 81.81 121 ALA A O 1
ATOM 921 N N . SER A 1 122 ? 14.714 3.228 2.181 1.00 74.56 122 SER A N 1
ATOM 922 C CA . SER A 1 122 ? 15.116 4.436 2.906 1.00 74.56 122 SER A CA 1
ATOM 923 C C . SER A 1 122 ? 14.007 5.493 2.809 1.00 74.56 122 SER A C 1
ATOM 925 O O . SER A 1 122 ? 13.205 5.505 1.881 1.00 74.56 122 SER A O 1
ATOM 927 N N . ALA A 1 123 ? 13.935 6.418 3.763 1.00 60.72 123 ALA A N 1
ATOM 928 C CA . ALA A 1 123 ? 12.854 7.408 3.802 1.00 60.72 123 ALA A CA 1
ATOM 929 C C . ALA A 1 123 ? 12.879 8.443 2.648 1.00 60.72 123 ALA A C 1
ATOM 931 O O . ALA A 1 123 ? 12.053 9.351 2.630 1.00 60.72 123 ALA A O 1
ATOM 932 N N . GLN A 1 124 ? 13.829 8.373 1.706 1.00 62.50 124 GLN A N 1
ATOM 933 C CA . GLN A 1 124 ? 14.031 9.405 0.684 1.00 62.50 124 GLN A CA 1
ATOM 934 C C . GLN A 1 124 ? 14.118 8.827 -0.728 1.00 62.50 124 GLN A C 1
ATOM 936 O O . GLN A 1 124 ? 14.868 7.890 -0.983 1.00 62.50 124 GLN A O 1
ATOM 941 N N . GLY A 1 125 ? 13.413 9.473 -1.662 1.00 64.38 125 GLY A N 1
ATOM 942 C CA . GLY A 1 125 ? 13.589 9.277 -3.103 1.00 64.38 125 GLY A CA 1
ATOM 943 C C . GLY A 1 125 ? 12.736 8.180 -3.737 1.00 64.38 125 GLY A C 1
ATOM 944 O O . GLY A 1 125 ? 12.890 7.944 -4.929 1.00 64.38 125 GLY A O 1
ATOM 945 N N . PHE A 1 126 ? 11.838 7.543 -2.986 1.00 80.94 126 PHE A N 1
ATOM 946 C CA . PHE A 1 126 ? 10.868 6.588 -3.524 1.00 80.94 126 PHE A CA 1
ATOM 947 C C . PHE A 1 126 ? 9.547 7.274 -3.838 1.00 80.94 126 PHE A C 1
ATOM 949 O O . PHE A 1 126 ? 9.170 8.252 -3.193 1.00 80.94 126 PHE A O 1
ATOM 956 N N . GLY A 1 127 ? 8.829 6.746 -4.819 1.00 80.25 127 GLY A N 1
ATOM 957 C CA . GLY A 1 127 ? 7.492 7.227 -5.117 1.00 80.25 127 GLY A CA 1
ATOM 958 C C . GLY A 1 127 ? 7.013 6.806 -6.487 1.00 80.25 127 GLY A C 1
ATOM 959 O O . GLY A 1 127 ? 7.702 6.115 -7.240 1.00 80.25 127 GLY A O 1
ATOM 960 N N . TYR A 1 128 ? 5.812 7.256 -6.807 1.00 84.62 128 TYR A N 1
ATOM 961 C CA . TYR A 1 128 ? 5.211 7.059 -8.106 1.00 84.62 128 TYR A CA 1
ATOM 962 C C . TYR A 1 128 ? 4.581 8.354 -8.593 1.00 84.62 128 TYR A C 1
ATOM 964 O O . TYR A 1 128 ? 4.101 9.175 -7.816 1.00 84.62 128 TYR A O 1
ATOM 972 N N . MET A 1 129 ? 4.577 8.529 -9.904 1.00 85.19 129 MET A N 1
ATOM 973 C CA . MET A 1 129 ? 3.854 9.606 -10.560 1.00 85.19 129 MET A CA 1
ATOM 974 C C . MET A 1 129 ? 3.296 9.096 -11.872 1.00 85.19 129 MET A C 1
ATOM 976 O O . MET A 1 129 ? 3.913 8.259 -12.534 1.00 85.19 129 MET A O 1
ATOM 980 N N . MET A 1 130 ? 2.119 9.589 -12.239 1.00 84.50 130 MET A N 1
ATOM 981 C CA . MET A 1 130 ? 1.598 9.333 -13.572 1.00 84.50 130 MET A CA 1
ATOM 982 C C . MET A 1 130 ? 2.576 9.918 -14.591 1.00 84.50 130 MET A C 1
ATOM 984 O O . MET A 1 130 ? 3.066 11.034 -14.418 1.00 84.50 130 MET A O 1
ATOM 988 N N . ALA A 1 131 ? 2.902 9.136 -15.609 1.00 82.62 131 ALA A N 1
ATOM 989 C CA . ALA A 1 131 ? 3.696 9.586 -16.731 1.00 82.62 131 ALA A CA 1
ATOM 990 C C . ALA A 1 131 ? 2.742 10.073 -17.832 1.00 82.62 131 ALA A C 1
ATOM 992 O O . ALA A 1 131 ? 1.804 9.370 -18.216 1.00 82.62 131 ALA A O 1
ATOM 993 N N . GLY A 1 132 ? 2.955 11.318 -18.260 1.00 76.38 132 GLY A N 1
ATOM 994 C CA . GLY A 1 132 ? 2.104 12.038 -19.203 1.00 76.38 132 GLY A CA 1
ATOM 995 C C . GLY A 1 132 ? 1.229 13.119 -18.558 1.00 76.38 132 GLY A C 1
ATOM 996 O O . GLY A 1 132 ? 1.112 13.223 -17.339 1.00 76.38 132 GLY A O 1
ATOM 997 N N . ASP A 1 133 ? 0.603 13.932 -19.412 1.00 74.00 133 ASP A N 1
ATOM 998 C CA . ASP A 1 133 ? -0.140 15.134 -18.998 1.00 74.00 133 ASP A CA 1
ATOM 999 C C . ASP A 1 133 ? -1.645 14.886 -18.775 1.00 74.00 133 ASP A C 1
ATOM 1001 O O . ASP A 1 133 ? -2.364 15.766 -18.296 1.00 74.00 133 ASP A O 1
ATOM 1005 N N . ASN A 1 134 ? -2.157 13.705 -19.145 1.00 72.25 134 ASN A N 1
ATOM 1006 C CA . ASN A 1 134 ? -3.583 13.393 -19.063 1.00 72.25 134 ASN A CA 1
ATOM 1007 C C . ASN A 1 134 ? -3.917 12.530 -17.841 1.00 72.25 134 ASN A C 1
ATOM 1009 O O . ASN A 1 134 ? -4.018 11.309 -17.936 1.00 72.25 134 ASN A O 1
ATOM 1013 N N . PHE A 1 135 ? -4.197 13.199 -16.722 1.00 65.06 135 PHE A N 1
ATOM 1014 C CA . PHE A 1 135 ? -4.602 12.575 -15.455 1.00 65.06 135 PHE A CA 1
ATOM 1015 C C . PHE A 1 135 ? -5.880 11.728 -15.524 1.00 65.06 135 PHE A C 1
ATOM 1017 O O . PHE A 1 135 ? -6.160 10.962 -14.605 1.00 65.06 135 PHE A O 1
ATOM 1024 N N . MET A 1 136 ? -6.652 11.858 -16.604 1.00 69.25 136 MET A N 1
ATOM 1025 C CA . MET A 1 136 ? -7.898 11.125 -16.809 1.00 69.25 136 MET A CA 1
ATOM 1026 C C . MET A 1 136 ? -7.726 9.896 -17.707 1.00 69.25 136 MET A C 1
ATOM 1028 O O . MET A 1 136 ? -8.707 9.190 -17.931 1.00 69.25 136 MET A O 1
ATOM 1032 N N . ASP A 1 137 ? -6.530 9.635 -18.248 1.00 75.62 137 ASP A N 1
ATOM 1033 C CA . ASP A 1 137 ? -6.294 8.448 -19.069 1.00 75.62 137 ASP A CA 1
ATOM 1034 C C . ASP A 1 137 ? -6.067 7.209 -18.179 1.00 75.62 137 ASP A C 1
ATOM 1036 O O . ASP A 1 137 ? -5.016 7.088 -17.545 1.00 75.62 137 ASP A O 1
ATOM 1040 N N . PRO A 1 138 ? -7.006 6.243 -18.139 1.00 70.56 138 PRO A N 1
ATOM 1041 C CA . PRO A 1 138 ? -6.839 5.018 -17.358 1.00 70.56 138 PRO A CA 1
ATOM 1042 C C . PRO A 1 138 ? -5.715 4.116 -17.883 1.00 70.56 138 PRO A C 1
ATOM 1044 O O . PRO A 1 138 ? -5.312 3.175 -17.199 1.00 70.56 138 PRO A O 1
ATOM 1047 N N . ALA A 1 139 ? -5.231 4.358 -19.103 1.00 77.25 139 ALA A N 1
ATOM 1048 C CA . ALA A 1 139 ? -4.116 3.640 -19.697 1.00 77.25 139 ALA A CA 1
ATOM 1049 C C . ALA A 1 139 ? -2.766 4.334 -19.473 1.00 77.25 139 ALA A C 1
ATOM 1051 O O . ALA A 1 139 ? -1.751 3.766 -19.896 1.00 77.25 139 ALA A O 1
ATOM 1052 N N . ALA A 1 140 ? -2.741 5.504 -18.817 1.00 83.56 140 ALA A N 1
ATOM 1053 C CA . ALA A 1 140 ? -1.510 6.231 -18.558 1.00 83.56 140 ALA A CA 1
ATOM 1054 C C . ALA A 1 140 ? -0.524 5.361 -17.753 1.00 83.56 140 ALA A C 1
ATOM 1056 O O . ALA A 1 140 ? -0.890 4.761 -16.731 1.00 83.56 140 ALA A O 1
ATOM 1057 N N . PRO A 1 141 ? 0.731 5.251 -18.211 1.00 90.25 141 PRO A N 1
ATOM 1058 C CA . PRO A 1 141 ? 1.780 4.587 -17.458 1.00 90.25 141 PRO A CA 1
ATOM 1059 C C . PRO A 1 141 ? 2.087 5.367 -16.176 1.00 90.25 141 PRO A C 1
ATOM 1061 O O . PRO A 1 141 ? 1.905 6.578 -16.099 1.00 90.25 141 PRO A O 1
ATOM 1064 N N . TYR A 1 142 ? 2.599 4.679 -15.163 1.00 91.88 142 TYR A N 1
ATOM 1065 C CA . TYR A 1 142 ? 3.143 5.309 -13.962 1.00 91.88 142 TYR A CA 1
ATOM 1066 C C . TYR A 1 142 ? 4.650 5.122 -13.938 1.00 91.88 142 TYR A C 1
ATOM 1068 O O . TYR A 1 142 ? 5.126 3.994 -14.061 1.00 91.88 142 TYR A O 1
ATOM 1076 N N . ARG A 1 143 ? 5.397 6.209 -13.748 1.00 92.94 143 ARG A N 1
ATOM 1077 C CA . ARG A 1 143 ? 6.811 6.144 -13.384 1.00 92.94 143 ARG A CA 1
ATOM 1078 C C . ARG A 1 143 ? 6.904 5.784 -11.908 1.00 92.94 143 ARG A C 1
ATOM 1080 O O . ARG A 1 143 ? 6.283 6.446 -11.080 1.00 92.94 143 ARG A O 1
ATOM 1087 N N . ILE A 1 144 ? 7.695 4.769 -11.590 1.00 92.62 144 ILE A N 1
ATOM 1088 C CA . ILE A 1 144 ? 8.010 4.339 -10.229 1.00 92.62 144 ILE A CA 1
ATOM 1089 C C . ILE A 1 144 ? 9.495 4.572 -9.999 1.00 92.62 144 ILE A C 1
ATOM 1091 O O . ILE A 1 144 ? 10.320 4.096 -10.779 1.00 92.62 144 ILE A O 1
ATOM 1095 N N . VAL A 1 145 ? 9.832 5.265 -8.919 1.00 91.88 145 VAL A N 1
ATOM 1096 C CA . VAL A 1 145 ? 11.206 5.401 -8.440 1.00 91.88 145 VAL A CA 1
ATOM 1097 C C . VAL A 1 145 ? 11.386 4.427 -7.286 1.00 91.88 145 VAL A C 1
ATOM 1099 O O . VAL A 1 145 ? 10.749 4.561 -6.241 1.00 91.88 145 VAL A O 1
ATOM 1102 N N . PHE A 1 146 ? 12.226 3.419 -7.505 1.00 91.12 146 PHE A N 1
ATOM 1103 C CA . PHE A 1 146 ? 12.476 2.325 -6.567 1.00 91.12 146 PHE A CA 1
ATOM 1104 C C . PHE A 1 146 ? 13.948 2.219 -6.153 1.00 91.12 146 PHE A C 1
ATOM 1106 O O . PHE A 1 146 ? 14.334 1.242 -5.523 1.00 91.12 146 PHE A O 1
ATOM 1113 N N . GLY A 1 147 ? 14.790 3.209 -6.471 1.00 88.94 147 GLY A N 1
ATOM 1114 C CA . GLY A 1 147 ? 16.193 3.236 -6.053 1.00 88.94 147 GLY A CA 1
ATOM 1115 C C . GLY A 1 147 ? 16.902 1.896 -6.292 1.00 88.94 147 GLY A C 1
ATOM 1116 O O . GLY A 1 147 ? 16.660 1.221 -7.283 1.00 88.94 147 GLY A O 1
ATOM 1117 N N . ASN A 1 148 ? 17.731 1.462 -5.347 1.00 88.06 148 ASN A N 1
ATOM 1118 C CA . ASN A 1 148 ? 18.434 0.180 -5.468 1.00 88.06 148 ASN A CA 1
ATOM 1119 C C . ASN A 1 148 ? 17.705 -0.995 -4.787 1.00 88.06 148 ASN A C 1
ATOM 1121 O O . ASN A 1 148 ? 18.297 -2.069 -4.684 1.00 88.06 148 ASN A O 1
ATOM 1125 N N . VAL A 1 149 ? 16.468 -0.831 -4.287 1.00 89.12 149 VAL A N 1
ATOM 1126 C CA . VAL A 1 149 ? 15.829 -1.902 -3.487 1.00 89.12 149 VAL A CA 1
ATOM 1127 C C . VAL A 1 149 ? 15.495 -3.146 -4.309 1.00 89.12 149 VAL A C 1
ATOM 1129 O O . VAL A 1 149 ? 15.530 -4.245 -3.768 1.00 89.12 149 VAL A O 1
ATOM 1132 N N . PHE A 1 150 ? 15.276 -2.999 -5.617 1.00 91.88 150 PHE A N 1
ATOM 1133 C CA . PHE A 1 150 ? 15.057 -4.122 -6.536 1.00 91.88 150 PHE A CA 1
ATOM 1134 C C . PHE A 1 150 ? 16.282 -4.428 -7.398 1.00 91.88 150 PHE A C 1
ATOM 1136 O O . PHE A 1 150 ? 16.154 -4.814 -8.558 1.00 91.88 150 PHE A O 1
ATOM 1143 N N . ALA A 1 151 ? 17.495 -4.226 -6.874 1.00 90.56 151 ALA A N 1
ATOM 1144 C CA . ALA A 1 151 ? 18.706 -4.466 -7.657 1.00 90.56 151 ALA A CA 1
ATOM 1145 C C . ALA A 1 151 ? 18.857 -5.935 -8.102 1.00 90.56 151 ALA A C 1
ATOM 1147 O O . ALA A 1 151 ? 19.456 -6.214 -9.142 1.00 90.56 151 ALA A O 1
ATOM 1148 N N . THR A 1 152 ? 18.284 -6.874 -7.343 1.00 92.00 152 THR A N 1
ATOM 1149 C CA . THR A 1 152 ? 18.264 -8.302 -7.688 1.00 92.00 152 THR A CA 1
ATOM 1150 C C . THR A 1 152 ? 17.406 -8.568 -8.926 1.00 92.00 152 THR A C 1
ATOM 1152 O O . THR A 1 152 ? 17.806 -9.331 -9.802 1.00 92.00 152 THR A O 1
ATOM 1155 N N . GLU A 1 153 ? 16.243 -7.927 -9.022 1.00 94.75 153 GLU A N 1
ATOM 1156 C CA . GLU A 1 153 ? 15.263 -8.139 -10.086 1.00 94.75 153 GLU A CA 1
ATOM 1157 C C . GLU A 1 153 ? 15.513 -7.237 -11.301 1.00 94.75 153 GLU A C 1
ATOM 1159 O O . GLU A 1 153 ? 15.325 -7.662 -12.441 1.00 94.75 153 GLU A O 1
ATOM 1164 N N . CYS A 1 154 ? 15.932 -5.993 -11.062 1.00 94.69 154 CYS A N 1
ATOM 1165 C CA . CYS A 1 154 ? 16.003 -4.911 -12.047 1.00 94.69 154 CYS A CA 1
ATOM 1166 C C . CYS A 1 154 ? 17.433 -4.420 -12.328 1.00 94.69 154 CYS A C 1
ATOM 1168 O O . CYS A 1 154 ? 17.630 -3.472 -13.094 1.00 94.69 154 CYS A O 1
ATOM 1170 N N . GLY A 1 155 ? 18.450 -5.068 -11.754 1.00 93.38 155 GLY A N 1
ATOM 1171 C CA . GLY A 1 155 ? 19.853 -4.724 -11.971 1.00 93.38 155 GLY A CA 1
ATOM 1172 C C . GLY A 1 155 ? 20.214 -3.349 -11.404 1.00 93.38 155 GLY A C 1
ATOM 1173 O O . GLY A 1 155 ? 19.884 -3.021 -10.274 1.00 93.38 155 GLY A O 1
ATOM 1174 N N . ALA A 1 156 ? 20.920 -2.527 -12.180 1.00 93.56 156 ALA A N 1
ATOM 1175 C CA . ALA A 1 156 ? 21.347 -1.192 -11.741 1.00 93.56 156 ALA A CA 1
ATOM 1176 C C . ALA A 1 156 ? 20.283 -0.094 -11.943 1.00 93.56 156 ALA A C 1
ATOM 1178 O O . ALA A 1 156 ? 20.574 1.083 -11.731 1.00 93.56 156 ALA A O 1
ATOM 1179 N N . ALA A 1 157 ? 19.088 -0.446 -12.425 1.00 94.50 157 ALA A N 1
ATOM 1180 C CA . ALA A 1 157 ? 18.033 0.531 -12.642 1.00 94.50 157 ALA A CA 1
ATOM 1181 C C . ALA A 1 157 ? 17.480 1.035 -11.307 1.00 94.50 157 ALA A C 1
ATOM 1183 O O . ALA A 1 157 ? 17.263 0.248 -10.391 1.00 94.50 157 ALA A O 1
ATOM 1184 N N . THR A 1 158 ? 17.221 2.341 -11.228 1.00 93.00 158 THR A N 1
ATOM 1185 C CA . THR A 1 158 ? 16.655 2.990 -10.036 1.00 93.00 158 THR A CA 1
ATOM 1186 C C . THR A 1 158 ? 15.197 3.404 -10.192 1.00 93.00 158 THR A C 1
ATOM 1188 O O . THR A 1 158 ? 14.568 3.897 -9.253 1.00 93.00 158 THR A O 1
ATOM 1191 N N . GLU A 1 159 ? 14.657 3.224 -11.390 1.00 94.56 159 GLU A N 1
ATOM 1192 C CA . GLU A 1 159 ? 13.296 3.574 -11.750 1.00 94.56 159 GLU A CA 1
ATOM 1193 C C . GLU A 1 159 ? 12.835 2.807 -12.986 1.00 94.56 159 GLU A C 1
ATOM 1195 O O . GLU A 1 159 ? 13.629 2.203 -13.711 1.00 94.56 159 GLU A O 1
ATOM 1200 N N . GLY A 1 160 ? 11.534 2.872 -13.240 1.00 95.31 160 GLY A N 1
ATOM 1201 C CA . GLY A 1 160 ? 10.924 2.348 -14.448 1.00 95.31 160 GLY A CA 1
ATOM 1202 C C . GLY A 1 160 ? 9.466 2.764 -14.561 1.00 95.31 160 GLY A C 1
ATOM 1203 O O . GLY A 1 160 ? 8.973 3.585 -13.790 1.00 95.31 160 GLY A O 1
ATOM 1204 N N . PHE A 1 161 ? 8.773 2.182 -15.529 1.00 95.81 161 PHE A N 1
ATOM 1205 C CA . PHE A 1 161 ? 7.381 2.467 -15.835 1.00 95.81 161 PHE A CA 1
ATOM 1206 C C . PHE A 1 161 ? 6.535 1.213 -15.671 1.00 95.81 161 PHE A C 1
ATOM 1208 O O . PHE A 1 161 ? 6.965 0.112 -16.015 1.00 95.81 161 PHE A O 1
ATOM 1215 N N . ILE A 1 162 ? 5.320 1.373 -15.165 1.00 93.81 162 ILE A N 1
ATOM 1216 C CA . ILE A 1 162 ? 4.363 0.282 -15.001 1.00 93.81 162 ILE A CA 1
ATOM 1217 C C . ILE A 1 162 ? 2.998 0.673 -15.549 1.00 93.81 162 ILE A C 1
ATOM 1219 O O . ILE A 1 162 ? 2.669 1.852 -15.687 1.00 93.81 162 ILE A O 1
ATOM 1223 N N . ARG A 1 163 ? 2.168 -0.337 -15.799 1.00 90.31 163 ARG A N 1
ATOM 1224 C CA . ARG A 1 163 ? 0.735 -0.145 -16.014 1.00 90.31 163 ARG A CA 1
ATOM 1225 C C . ARG A 1 163 ? 0.015 -0.218 -14.671 1.00 90.31 163 ARG A C 1
ATOM 1227 O O . ARG A 1 163 ? 0.157 -1.209 -13.957 1.00 90.31 163 ARG A O 1
ATOM 1234 N N . SER A 1 164 ? -0.775 0.802 -14.360 1.00 85.50 164 SER A N 1
ATOM 1235 C CA . SER A 1 164 ? -1.700 0.779 -13.227 1.00 85.50 164 SER A CA 1
ATOM 1236 C C . SER A 1 164 ? -3.077 0.272 -13.666 1.00 85.50 164 SER A C 1
ATOM 1238 O O . SER A 1 164 ? -3.416 0.314 -14.849 1.00 85.50 164 SER A O 1
ATOM 1240 N N . SER A 1 165 ? -3.856 -0.259 -12.726 1.00 82.56 165 SER A N 1
ATOM 1241 C CA . SER A 1 165 ? -5.281 -0.542 -12.936 1.00 82.56 165 SER A CA 1
ATOM 1242 C C . SER A 1 165 ? -6.106 0.504 -12.199 1.00 82.56 165 SER A C 1
ATOM 1244 O O . SER A 1 165 ? -5.670 1.011 -11.175 1.00 82.56 165 SER A O 1
ATOM 1246 N N . GLN A 1 166 ? -7.318 0.787 -12.665 1.00 80.44 166 GLN A N 1
ATOM 1247 C CA . GLN A 1 166 ? -8.276 1.571 -11.888 1.00 80.44 166 GLN A CA 1
ATOM 1248 C C . GLN A 1 166 ? -9.280 0.649 -11.210 1.00 80.44 166 GLN A C 1
ATOM 1250 O O . GLN A 1 166 ? -9.734 -0.334 -11.802 1.00 80.44 166 GLN A O 1
ATOM 1255 N N . VAL A 1 167 ? -9.640 0.977 -9.974 1.00 75.25 167 VAL A N 1
ATOM 1256 C CA . VAL A 1 167 ? -10.738 0.325 -9.258 1.00 75.25 167 VAL A CA 1
ATOM 1257 C C . VAL A 1 167 ? -11.795 1.359 -8.906 1.00 75.25 167 VAL A C 1
ATOM 1259 O O . VAL A 1 167 ? -11.484 2.508 -8.596 1.00 75.25 167 VAL A O 1
ATOM 1262 N N . SER A 1 168 ? -13.057 0.946 -8.968 1.00 74.31 168 SER A N 1
ATOM 1263 C CA . SER A 1 168 ? -14.173 1.735 -8.454 1.00 74.31 168 SER A CA 1
ATOM 1264 C C . SER A 1 168 ? -14.199 1.593 -6.932 1.00 74.31 168 SER A C 1
ATOM 1266 O O . SER A 1 168 ? -14.301 0.477 -6.423 1.00 74.31 168 SER A O 1
ATOM 1268 N N . ILE A 1 169 ? -14.068 2.716 -6.226 1.00 65.81 169 ILE A N 1
ATOM 1269 C CA . ILE A 1 169 ? -14.225 2.801 -4.766 1.00 65.81 169 ILE A CA 1
ATOM 1270 C C . ILE A 1 169 ? -15.710 2.961 -4.429 1.00 65.81 169 ILE A C 1
ATOM 1272 O O . ILE A 1 169 ? -16.241 2.285 -3.554 1.00 65.81 169 ILE A O 1
ATOM 1276 N N . THR A 1 170 ? -16.397 3.815 -5.186 1.00 66.62 170 THR A N 1
ATOM 1277 C CA . THR A 1 170 ? -17.855 3.975 -5.174 1.00 66.62 170 THR A CA 1
ATOM 1278 C C . THR A 1 170 ? -18.353 4.013 -6.623 1.00 66.62 170 THR A C 1
ATOM 1280 O O . THR A 1 170 ? -17.535 4.165 -7.537 1.00 66.62 170 THR A O 1
ATOM 1283 N N . PRO A 1 171 ? -19.671 3.914 -6.889 1.00 69.50 171 PRO A N 1
ATOM 1284 C CA . PRO A 1 171 ? -20.200 3.903 -8.257 1.00 69.50 171 PRO A CA 1
ATOM 1285 C C . PRO A 1 171 ? -19.736 5.067 -9.150 1.00 69.50 171 PRO A C 1
ATOM 1287 O O . PRO A 1 171 ? -19.740 4.920 -10.369 1.00 69.50 171 PRO A O 1
ATOM 1290 N N . ASN A 1 172 ? -19.318 6.194 -8.558 1.00 68.56 172 ASN A N 1
ATOM 1291 C CA . ASN A 1 172 ? -18.871 7.392 -9.273 1.00 68.56 172 ASN A CA 1
ATOM 1292 C C . ASN A 1 172 ? -17.424 7.806 -8.954 1.00 68.56 172 ASN A C 1
ATOM 1294 O O . ASN A 1 172 ? -16.983 8.846 -9.439 1.00 68.56 172 ASN A O 1
ATOM 1298 N N . ASN A 1 173 ? -16.696 7.038 -8.140 1.00 68.12 173 ASN A N 1
ATOM 1299 C CA . ASN A 1 173 ? -15.340 7.377 -7.720 1.00 68.12 173 ASN A CA 1
ATOM 1300 C C . ASN A 1 173 ? -14.377 6.244 -8.088 1.00 68.12 173 ASN A C 1
ATOM 1302 O O . ASN A 1 173 ? -14.586 5.089 -7.705 1.00 68.12 173 ASN A O 1
ATOM 1306 N N . PHE A 1 174 ? -13.335 6.581 -8.844 1.00 72.62 174 PHE A N 1
ATOM 1307 C CA . PHE A 1 174 ? -12.304 5.651 -9.288 1.00 72.62 174 PHE A CA 1
ATOM 1308 C C . PHE A 1 174 ? -10.959 6.095 -8.742 1.00 72.62 174 PHE A C 1
ATOM 1310 O O . PHE A 1 174 ? -10.644 7.282 -8.745 1.00 72.62 174 PHE A O 1
ATOM 1317 N N . SER A 1 175 ? -10.148 5.127 -8.336 1.00 78.81 175 SER A N 1
ATOM 1318 C CA . SER A 1 175 ? -8.762 5.370 -7.964 1.00 78.81 175 SER A CA 1
ATOM 1319 C C . SER A 1 175 ? -7.841 4.485 -8.785 1.00 78.81 175 SER A C 1
ATOM 1321 O O . SER A 1 175 ? -8.133 3.308 -9.027 1.00 78.81 175 SER A O 1
ATOM 1323 N N . SER A 1 176 ? -6.730 5.065 -9.231 1.00 81.62 176 SER A N 1
ATOM 1324 C CA . SER A 1 176 ? -5.623 4.301 -9.790 1.00 81.62 176 SER A CA 1
ATOM 1325 C C . SER A 1 176 ? -4.943 3.536 -8.664 1.00 81.62 176 SER A C 1
ATOM 1327 O O . SER A 1 176 ? -4.442 4.126 -7.713 1.00 81.62 176 SER A O 1
ATOM 1329 N N . VAL A 1 177 ? -4.887 2.219 -8.800 1.00 85.25 177 VAL A N 1
ATOM 1330 C CA . VAL A 1 177 ? -4.259 1.330 -7.831 1.00 85.25 177 VAL A CA 1
ATOM 1331 C C . VAL A 1 177 ? -2.900 0.921 -8.356 1.00 85.25 177 VAL A C 1
ATOM 1333 O O . VAL A 1 177 ? -2.781 0.137 -9.304 1.00 85.25 177 VAL A O 1
ATOM 1336 N N . ILE A 1 178 ? -1.871 1.478 -7.729 1.00 88.25 178 ILE A N 1
ATOM 1337 C CA . ILE A 1 178 ? -0.486 1.204 -8.080 1.00 88.25 178 ILE A CA 1
ATOM 1338 C C . ILE A 1 178 ? -0.101 -0.144 -7.452 1.00 88.25 178 ILE A C 1
ATOM 1340 O O . ILE A 1 178 ? -0.135 -0.277 -6.230 1.00 88.25 178 ILE A O 1
ATOM 1344 N N . PRO A 1 179 ? 0.274 -1.161 -8.249 1.00 89.81 179 PRO A N 1
ATOM 1345 C CA . PRO A 1 179 ? 0.598 -2.487 -7.720 1.00 89.81 179 PRO A CA 1
ATOM 1346 C C . PRO A 1 179 ? 1.929 -2.522 -6.955 1.00 89.81 179 PRO A C 1
ATOM 1348 O O . PRO A 1 179 ? 2.222 -3.518 -6.296 1.00 89.81 179 PRO A O 1
ATOM 1351 N N . ILE A 1 180 ? 2.726 -1.454 -7.054 1.00 90.69 180 ILE A N 1
ATOM 1352 C CA . ILE A 1 180 ? 3.940 -1.220 -6.275 1.00 90.69 180 ILE A CA 1
ATOM 1353 C C . ILE A 1 180 ? 3.718 0.066 -5.481 1.00 90.69 180 ILE A C 1
ATOM 1355 O O . ILE A 1 180 ? 3.694 1.142 -6.078 1.00 90.69 180 ILE A O 1
ATOM 1359 N N . ALA A 1 181 ? 3.549 -0.028 -4.166 1.00 87.50 181 ALA A N 1
ATOM 1360 C CA . ALA A 1 181 ? 3.294 1.143 -3.334 1.00 87.50 181 ALA A CA 1
ATOM 1361 C C . ALA A 1 181 ? 4.367 1.295 -2.262 1.00 87.50 181 ALA A C 1
ATOM 1363 O O . ALA A 1 181 ? 4.806 0.323 -1.645 1.00 87.50 181 ALA A O 1
ATOM 1364 N N . TRP A 1 182 ? 4.784 2.541 -2.068 1.00 88.06 182 TRP A N 1
ATOM 1365 C CA . TRP A 1 182 ? 5.547 2.940 -0.900 1.00 88.06 182 TRP A CA 1
ATOM 1366 C C . TRP A 1 182 ? 4.565 3.234 0.227 1.00 88.06 182 TRP A C 1
ATOM 1368 O O . TRP A 1 182 ? 3.596 3.962 0.011 1.00 88.06 182 TRP A O 1
ATOM 1378 N N . PHE A 1 183 ? 4.820 2.687 1.406 1.00 86.00 183 PHE A N 1
ATOM 1379 C CA . PHE A 1 183 ? 4.064 3.004 2.608 1.00 86.00 183 PHE A CA 1
ATOM 1380 C C . PHE A 1 183 ? 4.990 2.984 3.821 1.00 86.00 183 PHE A C 1
ATOM 1382 O O . PHE A 1 183 ? 5.995 2.276 3.855 1.00 86.00 183 PHE A O 1
ATOM 1389 N N . SER A 1 184 ? 4.660 3.805 4.810 1.00 87.12 184 SER A N 1
ATOM 1390 C CA . SER A 1 184 ? 5.310 3.790 6.115 1.00 87.12 184 SER A CA 1
ATOM 1391 C C . SER A 1 184 ? 4.482 2.901 7.029 1.00 87.12 184 SER A C 1
ATOM 1393 O O . SER A 1 184 ? 3.269 3.078 7.105 1.00 87.12 184 SER A O 1
ATOM 1395 N N . THR A 1 185 ? 5.111 1.924 7.671 1.00 86.38 185 THR A N 1
ATOM 1396 C CA . THR A 1 185 ? 4.450 0.937 8.527 1.00 86.38 185 THR A CA 1
ATOM 1397 C C . THR A 1 185 ? 5.064 0.966 9.930 1.00 86.38 185 THR A C 1
ATOM 1399 O O . THR A 1 185 ? 6.267 1.195 10.061 1.00 86.38 185 THR A O 1
ATOM 1402 N N . PRO A 1 186 ? 4.280 0.758 10.999 1.00 87.25 186 PRO A N 1
ATOM 1403 C CA . PRO A 1 186 ? 4.796 0.670 12.363 1.00 87.25 186 PRO A CA 1
ATOM 1404 C C . PRO A 1 186 ? 5.709 -0.555 12.571 1.00 87.25 186 PRO A C 1
ATOM 1406 O O . PRO A 1 186 ? 5.584 -1.546 11.850 1.00 87.25 186 PRO A O 1
ATOM 1409 N N . ASN A 1 187 ? 6.611 -0.481 13.559 1.00 82.44 187 ASN A N 1
ATOM 1410 C CA . ASN A 1 187 ? 7.529 -1.569 13.954 1.00 82.44 187 ASN A CA 1
ATOM 1411 C C . ASN A 1 187 ? 6.874 -2.651 14.807 1.00 82.44 187 ASN A C 1
ATOM 1413 O O . ASN A 1 187 ? 6.172 -2.279 15.772 1.00 82.44 187 ASN A O 1
#

pLDDT: mean 87.24, std 7.95, range [60.72, 97.75]

Radius of gyration: 17.0 Å; chains: 1; bounding box: 42×34×49 Å